Protein AF-A0A9P4LMG0-F1 (afdb_monomer_lite)

Secondary structure (DSSP, 8-state):
------HHHHHHHHHHHHEEEEP-------TTPPPP--EEEETTHHHHHHHHHHHHHHTT-TTHHHHHHHHHHHHHHHHTT-----HHHHHHHTT---TTHHHHHHHHHHHHHT-GGGGGG-S-SSTT-EEEETTEEEEETTSHHHHHHTTSSS-EEETTEEEEEEPPB-B-TTSSBP-EEEEEP-EEP---------S-HHHHTT--GGG---HHHHHHHHH-GGGEE-PPPPPPPTTPPPEEEEEEEEEE-SS----S---TTS---EEEEEEEEEE--SS-EEEEEE--EE----PPPPP-S---EEHHHHHHHHHTEEEGGGGGG--PPTT---EEE--SSSHHHHHHHH-

Organism: NCBI:txid210430

Sequence (355 aa):
MTDYISGLIVTADLFMQNIQVTSPTGGTTITGAAPPRYAFFATNHQRNAEGLIRNAEALSWPLMDETRRCLETAYFDLTSGTSLASYDMYDWLFGLVMPGKFFRHRVMCTLVDATPSIRNWQGAPYYDNGVVVKNKSYWPKRTVLGRVLGGLRNPKSVCGWIGPLPAPTGKDQNGAVIQGWIGINARRLDVRVPIIRLAKPLEALGFTEESGESNVTTINEIVEPNEYIVASGPVAQPGQPKPIFKGIHLELVPTARLNIGQSLGLPTEEYRASLDFEFSTTPPKLVRCTLFTLPVFVTAPPCVGTHVMFRRQAQMRLREAVLVKDLKGTYPVEGNVLFINAMGDGEEVRLATLA

pLDDT: mean 76.24, std 15.02, range [30.7, 94.56]

Structure (mmCIF, N/CA/C/O backbone):
data_AF-A0A9P4LMG0-F1
#
_entry.id   AF-A0A9P4LMG0-F1
#
loop_
_atom_site.group_PDB
_atom_site.id
_atom_site.type_symbol
_atom_site.label_atom_id
_atom_site.label_alt_id
_atom_site.label_comp_id
_atom_site.label_asym_id
_atom_site.label_entity_id
_atom_site.label_seq_id
_atom_site.pdbx_PDB_ins_code
_atom_site.Cartn_x
_atom_site.Cartn_y
_atom_site.Cartn_z
_atom_site.occupancy
_atom_site.B_iso_or_equiv
_atom_site.auth_seq_id
_atom_site.auth_comp_id
_atom_site.auth_asym_id
_atom_site.auth_atom_id
_atom_site.pdbx_PDB_model_num
ATOM 1 N N . MET A 1 1 ? -1.057 -29.955 2.142 1.00 30.70 1 MET A N 1
ATOM 2 C CA . MET A 1 1 ? 0.237 -30.506 1.704 1.00 30.70 1 MET A CA 1
ATOM 3 C C . MET A 1 1 ? 0.644 -29.675 0.495 1.00 30.70 1 MET A C 1
ATOM 5 O O . MET A 1 1 ? 0.080 -29.862 -0.569 1.00 30.70 1 MET A O 1
ATOM 9 N N . THR A 1 2 ? 1.417 -28.607 0.699 1.00 40.47 2 THR A N 1
ATOM 10 C CA . THR A 1 2 ? 1.917 -27.743 -0.384 1.00 40.47 2 THR A CA 1
ATOM 11 C C . THR A 1 2 ? 3.397 -28.032 -0.497 1.00 40.47 2 THR A C 1
ATOM 13 O O . THR A 1 2 ? 4.161 -27.601 0.368 1.00 40.47 2 THR A O 1
ATOM 16 N N . ASP A 1 3 ? 3.773 -28.818 -1.497 1.00 46.25 3 ASP A N 1
ATOM 17 C CA . ASP A 1 3 ? 5.168 -29.137 -1.753 1.00 46.25 3 ASP A CA 1
ATOM 18 C C . ASP A 1 3 ? 5.946 -27.840 -1.983 1.00 46.25 3 ASP A C 1
ATOM 20 O O . ASP A 1 3 ? 5.509 -26.942 -2.710 1.00 46.25 3 ASP A O 1
ATOM 24 N N . TYR A 1 4 ? 7.082 -27.713 -1.301 1.00 57.41 4 TYR A N 1
ATOM 25 C CA . TYR A 1 4 ? 7.991 -26.583 -1.438 1.00 57.41 4 TYR A CA 1
ATOM 26 C C . TYR A 1 4 ? 8.656 -26.646 -2.818 1.00 57.41 4 TYR A C 1
ATOM 28 O O . TYR A 1 4 ? 9.787 -27.107 -2.953 1.00 57.41 4 TYR A O 1
ATOM 36 N N . ILE A 1 5 ? 7.955 -26.200 -3.862 1.00 67.69 5 ILE A N 1
ATOM 37 C CA . ILE A 1 5 ? 8.569 -25.990 -5.174 1.00 67.69 5 ILE A CA 1
ATOM 38 C C . ILE A 1 5 ? 9.660 -24.933 -4.993 1.00 67.69 5 ILE A C 1
ATOM 40 O O . ILE A 1 5 ? 9.408 -23.832 -4.495 1.00 67.69 5 ILE A O 1
ATOM 44 N N . SER A 1 6 ? 10.888 -25.283 -5.372 1.00 79.69 6 SER A N 1
ATOM 45 C CA . SER A 1 6 ? 12.023 -24.366 -5.310 1.00 79.69 6 SER A CA 1
ATOM 46 C C . SER A 1 6 ? 11.738 -23.128 -6.159 1.00 79.69 6 SER A C 1
ATOM 48 O O . SER A 1 6 ? 11.382 -23.246 -7.332 1.00 79.69 6 SER A O 1
ATOM 50 N N . GLY A 1 7 ? 11.948 -21.934 -5.597 1.00 77.94 7 GLY A N 1
ATOM 51 C CA . GLY A 1 7 ? 11.802 -20.676 -6.339 1.00 77.94 7 GLY A CA 1
ATOM 52 C C . GLY A 1 7 ? 12.680 -20.622 -7.594 1.00 77.94 7 GLY A C 1
ATOM 53 O O . GLY A 1 7 ? 12.293 -20.004 -8.576 1.00 77.94 7 GLY A O 1
ATOM 54 N N . LEU A 1 8 ? 13.803 -21.349 -7.609 1.00 82.06 8 LEU A N 1
ATOM 55 C CA . LEU A 1 8 ? 14.669 -21.466 -8.785 1.00 82.06 8 LEU A CA 1
ATOM 56 C C . LEU A 1 8 ? 13.984 -22.170 -9.959 1.00 82.06 8 LEU A C 1
ATOM 58 O O . LEU A 1 8 ? 14.209 -21.781 -11.098 1.00 82.06 8 LEU A O 1
ATOM 62 N N . ILE A 1 9 ? 13.139 -23.171 -9.694 1.00 85.81 9 ILE A N 1
ATOM 63 C CA . ILE A 1 9 ? 12.394 -23.881 -10.744 1.00 85.81 9 ILE A CA 1
ATOM 64 C C . ILE A 1 9 ? 11.376 -22.934 -11.376 1.00 85.81 9 ILE A C 1
ATOM 66 O O . ILE A 1 9 ? 11.278 -22.866 -12.595 1.00 85.81 9 ILE A O 1
ATOM 70 N N . VAL A 1 10 ? 10.675 -22.151 -10.552 1.00 85.12 10 VAL A N 1
ATOM 71 C CA . VAL A 1 10 ? 9.720 -21.141 -11.028 1.00 85.12 10 VAL A CA 1
ATOM 72 C C . VAL A 1 10 ? 10.429 -20.068 -11.857 1.00 85.12 10 VAL A C 1
ATOM 74 O O . VAL A 1 10 ? 9.955 -19.709 -12.928 1.00 85.12 10 VAL A O 1
ATOM 77 N N . THR A 1 11 ? 11.582 -19.572 -11.404 1.00 85.25 11 THR A N 1
ATOM 78 C CA . THR A 1 11 ? 12.352 -18.581 -12.167 1.00 85.25 11 THR A CA 1
ATOM 79 C C . THR A 1 11 ? 12.905 -19.159 -13.468 1.00 85.25 11 THR A C 1
ATOM 81 O O . THR A 1 11 ? 12.884 -18.470 -14.482 1.00 85.25 11 THR A O 1
ATOM 84 N N . ALA A 1 12 ? 13.371 -20.412 -13.472 1.00 87.69 12 ALA A N 1
ATOM 85 C CA . ALA A 1 12 ? 13.839 -21.080 -14.685 1.00 87.69 12 ALA A CA 1
ATOM 86 C C . ALA A 1 12 ? 12.703 -21.270 -15.701 1.00 87.69 12 ALA A C 1
ATOM 88 O O . ALA A 1 12 ? 12.900 -21.024 -16.887 1.00 87.69 12 ALA A O 1
ATOM 89 N N . ASP A 1 13 ? 11.510 -21.640 -15.238 1.00 88.38 13 ASP A N 1
ATOM 90 C CA . ASP A 1 13 ? 10.318 -21.738 -16.080 1.00 88.38 13 ASP A CA 1
ATOM 91 C C . ASP A 1 13 ? 9.936 -20.371 -16.677 1.00 88.38 13 ASP A C 1
ATOM 93 O O . ASP A 1 13 ? 9.799 -20.239 -17.893 1.00 88.38 13 ASP A O 1
ATOM 97 N N . LEU A 1 14 ? 9.893 -19.313 -15.857 1.00 89.38 14 LEU A N 1
ATOM 98 C CA . LEU A 1 14 ? 9.665 -17.941 -16.333 1.00 89.38 14 LEU A CA 1
ATOM 99 C C . LEU A 1 14 ? 10.723 -17.487 -17.346 1.00 89.38 14 LEU A C 1
ATOM 101 O O . LEU A 1 14 ? 10.386 -16.813 -18.319 1.00 89.38 14 LEU A O 1
ATOM 105 N N . PHE A 1 15 ? 11.988 -17.851 -17.129 1.00 88.50 15 PHE A N 1
ATOM 106 C CA . PHE A 1 15 ? 13.082 -17.554 -18.050 1.00 88.50 15 PHE A CA 1
ATOM 107 C C . PHE A 1 15 ? 12.845 -18.226 -19.405 1.00 88.50 15 PHE A C 1
ATOM 109 O O . PHE A 1 15 ? 12.872 -17.552 -20.430 1.00 88.50 15 PHE A O 1
ATOM 116 N N . MET A 1 16 ? 12.547 -19.528 -19.414 1.00 89.06 16 MET A N 1
ATOM 117 C CA . MET A 1 16 ? 12.308 -20.285 -20.649 1.00 89.06 16 MET A CA 1
ATOM 118 C C . MET A 1 16 ? 11.064 -19.808 -21.408 1.00 89.06 16 MET A C 1
ATOM 120 O O . MET A 1 16 ? 11.026 -19.892 -22.632 1.00 89.06 16 MET A O 1
ATOM 124 N N . GLN A 1 17 ? 10.053 -19.294 -20.703 1.00 89.19 17 GLN A N 1
ATOM 125 C CA . GLN A 1 17 ? 8.827 -18.779 -21.318 1.00 89.19 17 GLN A CA 1
ATOM 126 C C . GLN A 1 17 ? 8.981 -17.368 -21.894 1.00 89.19 17 GLN A C 1
ATOM 128 O O . GLN A 1 17 ? 8.382 -17.059 -22.923 1.00 89.19 17 GLN A O 1
ATOM 133 N N . ASN A 1 18 ? 9.737 -16.494 -21.223 1.00 89.88 18 ASN A N 1
ATOM 134 C CA . ASN A 1 18 ? 9.771 -15.068 -21.558 1.00 89.88 18 ASN A CA 1
ATOM 135 C C . ASN A 1 18 ? 11.029 -14.625 -22.310 1.00 89.88 18 ASN A C 1
ATOM 137 O O . ASN A 1 18 ? 11.021 -13.524 -22.867 1.00 89.88 18 ASN A O 1
ATOM 141 N N . ILE A 1 19 ? 12.098 -15.429 -22.310 1.00 90.38 19 ILE A N 1
ATOM 142 C CA . ILE A 1 19 ? 13.409 -15.031 -22.828 1.00 90.38 19 ILE A CA 1
ATOM 143 C C . ILE A 1 19 ? 13.835 -15.928 -23.983 1.00 90.38 19 ILE A C 1
ATOM 145 O O . ILE A 1 19 ? 13.979 -17.140 -23.848 1.00 90.38 19 ILE A O 1
ATOM 149 N N . GLN A 1 20 ? 14.118 -15.297 -25.118 1.00 87.31 20 GLN A N 1
ATOM 150 C CA . GLN A 1 20 ? 14.754 -15.934 -26.261 1.00 87.31 20 GLN A CA 1
ATOM 151 C C . GLN A 1 20 ? 16.263 -15.711 -26.196 1.00 87.31 20 GLN A C 1
ATOM 153 O O . GLN A 1 20 ? 16.736 -14.573 -26.127 1.00 87.31 20 GLN A O 1
ATOM 158 N N . VAL A 1 21 ? 17.020 -16.807 -26.220 1.00 84.38 21 VAL A N 1
ATOM 159 C CA . VAL A 1 21 ? 18.485 -16.786 -26.214 1.00 84.38 21 VAL A CA 1
ATOM 160 C C . VAL A 1 21 ? 18.980 -16.935 -27.645 1.00 84.38 21 VAL A C 1
ATOM 162 O O . VAL A 1 21 ? 18.728 -17.951 -28.287 1.00 84.38 21 VAL A O 1
ATOM 165 N N . THR A 1 22 ? 19.710 -15.939 -28.141 1.00 81.81 22 THR A N 1
ATOM 166 C CA . THR A 1 22 ? 20.416 -16.039 -29.423 1.00 81.81 22 THR A CA 1
ATOM 167 C C . THR A 1 22 ? 21.893 -16.294 -29.146 1.00 81.81 22 THR A C 1
ATOM 169 O O . THR A 1 22 ? 22.553 -15.499 -28.469 1.00 81.81 22 THR A O 1
ATOM 172 N N . SER A 1 23 ? 22.410 -17.424 -29.631 1.00 70.12 23 SER A N 1
ATOM 173 C CA . SER A 1 23 ? 23.847 -17.697 -29.619 1.00 70.12 23 SER A CA 1
ATOM 174 C C . SER A 1 23 ? 24.534 -16.931 -30.755 1.00 70.12 23 SER A C 1
ATOM 176 O O . SER A 1 23 ? 23.917 -16.686 -31.794 1.00 70.12 23 SER A O 1
ATOM 178 N N . PRO A 1 24 ? 25.809 -16.540 -30.596 1.00 62.91 24 PRO A N 1
ATOM 179 C CA . PRO A 1 24 ? 26.555 -15.966 -31.700 1.00 62.91 24 PRO A CA 1
ATOM 180 C C . PRO A 1 24 ? 26.707 -17.021 -32.801 1.00 62.91 24 PRO A C 1
ATOM 182 O O . PRO A 1 24 ? 27.338 -18.062 -32.606 1.00 62.91 24 PRO A O 1
ATOM 185 N N . THR A 1 25 ? 26.106 -16.759 -33.959 1.00 52.44 25 THR A N 1
ATOM 186 C CA . THR A 1 25 ? 26.208 -17.613 -35.141 1.00 52.44 25 THR A CA 1
ATOM 187 C C . THR A 1 25 ? 27.649 -17.590 -35.655 1.00 52.44 25 THR A C 1
ATOM 189 O O . THR A 1 25 ? 28.078 -16.612 -36.253 1.00 52.44 25 THR A O 1
ATOM 192 N N . GLY A 1 26 ? 28.399 -18.663 -35.386 1.00 52.75 26 GLY A N 1
ATOM 193 C CA . GLY A 1 26 ? 29.570 -19.113 -36.148 1.00 52.75 26 GLY A CA 1
ATOM 194 C C . GLY A 1 26 ? 30.609 -18.059 -36.547 1.00 52.75 26 GLY A C 1
ATOM 195 O O . GLY A 1 26 ? 30.647 -17.628 -37.694 1.00 52.75 26 GLY A O 1
ATOM 196 N N . GLY A 1 27 ? 31.541 -17.758 -35.645 1.00 45.59 27 GLY A N 1
ATOM 197 C CA . GLY A 1 27 ? 32.871 -17.261 -35.998 1.00 45.59 27 GLY A CA 1
ATOM 198 C C . GLY A 1 27 ? 33.903 -18.186 -35.368 1.00 45.59 27 GLY A C 1
ATOM 199 O O . GLY A 1 27 ? 33.912 -18.333 -34.150 1.00 45.59 27 GLY A O 1
ATOM 200 N N . THR A 1 28 ? 34.701 -18.852 -36.203 1.00 44.75 28 THR A N 1
ATOM 201 C CA . THR A 1 28 ? 35.841 -19.728 -35.871 1.00 44.75 28 THR A CA 1
ATOM 202 C C . THR A 1 28 ? 36.427 -19.498 -34.478 1.00 44.75 28 THR A C 1
ATOM 204 O O . THR A 1 28 ? 36.901 -18.406 -34.171 1.00 44.75 28 THR A O 1
ATOM 207 N N . THR A 1 29 ? 36.442 -20.554 -33.662 1.00 44.56 29 THR A N 1
ATOM 208 C CA . THR A 1 29 ? 37.183 -20.636 -32.400 1.00 44.56 29 THR A CA 1
ATOM 209 C C . THR A 1 29 ? 38.658 -20.330 -32.644 1.00 44.56 29 THR A C 1
ATOM 211 O O . THR A 1 29 ? 39.434 -21.213 -33.002 1.00 44.56 29 THR A O 1
ATOM 214 N N . ILE A 1 30 ? 39.047 -19.073 -32.448 1.00 50.16 30 ILE A N 1
ATOM 215 C CA . ILE A 1 30 ? 40.440 -18.699 -32.232 1.00 50.16 30 ILE A CA 1
ATOM 216 C C . ILE A 1 30 ? 40.698 -18.919 -30.744 1.00 50.16 30 ILE A C 1
ATOM 218 O O . ILE A 1 30 ? 40.047 -18.325 -29.881 1.00 50.16 30 ILE A O 1
ATOM 222 N N . THR A 1 31 ? 41.628 -19.822 -30.450 1.00 45.44 31 THR A N 1
ATOM 223 C CA . THR A 1 31 ? 42.168 -20.072 -29.113 1.00 45.44 31 THR A CA 1
ATOM 224 C C . THR A 1 31 ? 42.623 -18.749 -28.492 1.00 45.44 31 THR A C 1
ATOM 226 O O . THR A 1 31 ? 43.604 -18.166 -28.948 1.00 45.44 31 THR A O 1
ATOM 229 N N . GLY A 1 32 ? 41.884 -18.260 -27.489 1.00 55.53 32 GLY A N 1
ATOM 230 C CA . GLY A 1 32 ? 42.156 -16.999 -26.783 1.00 55.53 32 GLY A CA 1
ATOM 231 C C . GLY A 1 32 ? 41.036 -15.947 -26.832 1.00 55.53 32 GLY A C 1
ATOM 232 O O . GLY A 1 32 ? 41.176 -14.902 -26.202 1.00 55.53 32 GLY A O 1
ATOM 233 N N . ALA A 1 33 ? 39.930 -16.190 -27.545 1.00 55.59 33 ALA A N 1
ATOM 234 C CA . ALA A 1 33 ? 38.813 -15.246 -27.621 1.00 55.59 33 ALA A CA 1
ATOM 235 C C . ALA A 1 33 ? 37.918 -15.265 -26.363 1.00 55.59 33 ALA A C 1
ATOM 237 O O . ALA A 1 33 ? 37.665 -16.319 -25.777 1.00 55.59 33 ALA A O 1
ATOM 238 N N . ALA A 1 34 ? 37.436 -14.078 -25.971 1.00 58.16 34 ALA A N 1
ATOM 239 C CA . ALA A 1 34 ? 36.502 -13.850 -24.866 1.00 58.16 34 ALA A CA 1
ATOM 240 C C . ALA A 1 34 ? 35.295 -14.815 -24.907 1.00 58.16 34 ALA A C 1
ATOM 242 O O . ALA A 1 34 ? 34.891 -15.226 -25.998 1.00 58.16 34 ALA A O 1
ATOM 243 N N . PRO A 1 35 ? 34.698 -15.163 -23.747 1.00 56.19 35 PRO A N 1
ATOM 244 C CA . PRO A 1 35 ? 33.576 -16.096 -23.698 1.00 56.19 35 PRO A CA 1
ATOM 245 C C . PRO A 1 35 ? 32.448 -15.667 -24.652 1.00 56.19 35 PRO A C 1
ATOM 247 O O . PRO A 1 35 ? 32.221 -14.463 -24.826 1.00 56.19 35 PRO A O 1
ATOM 250 N N . PRO A 1 36 ? 31.742 -16.629 -25.278 1.00 60.44 36 PRO A N 1
ATOM 251 C CA . PRO A 1 36 ? 30.701 -16.335 -26.255 1.00 60.44 36 PRO A CA 1
ATOM 252 C C . PRO A 1 36 ? 29.646 -15.406 -25.646 1.00 60.44 36 PRO A C 1
ATOM 254 O O . PRO A 1 36 ? 29.095 -15.679 -24.579 1.00 60.44 36 PRO A O 1
ATOM 257 N N . ARG A 1 37 ? 29.384 -14.284 -26.323 1.00 65.69 37 ARG A N 1
ATOM 258 C CA . ARG A 1 37 ? 28.376 -13.306 -25.904 1.00 65.69 37 ARG A CA 1
ATOM 259 C C . ARG A 1 37 ? 26.998 -13.800 -26.329 1.00 65.69 37 ARG A C 1
ATOM 261 O O . ARG A 1 37 ? 26.693 -13.814 -27.517 1.00 65.69 37 ARG A O 1
ATOM 268 N N . TYR A 1 38 ? 26.185 -14.204 -25.361 1.00 75.06 38 TYR A N 1
ATOM 269 C CA . TYR A 1 38 ? 24.775 -14.519 -25.574 1.00 75.06 38 TYR A CA 1
ATOM 270 C C . TYR A 1 38 ? 23.949 -13.232 -25.578 1.00 75.06 38 TYR A C 1
ATOM 272 O O . TYR A 1 38 ? 24.184 -12.347 -24.754 1.00 75.06 38 TYR A O 1
ATOM 280 N N . ALA A 1 39 ? 22.981 -13.140 -26.490 1.00 77.69 39 ALA A N 1
ATOM 281 C CA . ALA A 1 39 ? 21.995 -12.065 -26.500 1.00 77.69 39 ALA A CA 1
ATOM 282 C C . ALA A 1 39 ? 20.650 -12.593 -25.988 1.00 77.69 39 ALA A C 1
ATOM 284 O O . ALA A 1 39 ? 20.185 -13.650 -26.425 1.00 77.69 39 ALA A O 1
ATOM 285 N N . PHE A 1 40 ? 20.039 -11.854 -25.063 1.00 83.50 40 PHE A N 1
ATOM 286 C CA . PHE A 1 40 ? 18.748 -12.182 -24.466 1.00 83.50 40 PHE A CA 1
ATOM 287 C C . PHE A 1 40 ? 17.693 -11.193 -24.949 1.00 83.50 40 PHE A C 1
ATOM 289 O O . PHE A 1 40 ? 17.865 -9.984 -24.795 1.00 83.50 40 PHE A O 1
ATOM 296 N N . PHE A 1 41 ? 16.588 -11.707 -25.485 1.00 86.38 41 PHE A N 1
ATOM 297 C CA . PHE A 1 41 ? 15.458 -10.897 -25.929 1.00 86.38 41 PHE A CA 1
ATOM 298 C C . PHE A 1 41 ? 14.198 -11.279 -25.159 1.00 86.38 41 PHE A C 1
ATOM 300 O O . PHE A 1 41 ? 13.837 -12.452 -25.092 1.00 86.38 41 PHE A O 1
ATOM 307 N N . ALA A 1 42 ? 13.522 -10.287 -24.585 1.00 88.75 42 ALA A N 1
ATOM 308 C CA . ALA A 1 42 ? 12.266 -10.489 -23.878 1.00 88.75 42 ALA A CA 1
ATOM 309 C C . ALA A 1 42 ? 11.089 -10.487 -24.862 1.00 88.75 42 ALA A C 1
ATOM 311 O O . ALA A 1 42 ? 10.858 -9.504 -25.568 1.00 88.75 42 ALA A O 1
ATOM 312 N N . THR A 1 43 ? 10.289 -11.551 -24.869 1.00 87.38 43 THR A N 1
ATOM 313 C CA . THR A 1 43 ? 9.137 -11.681 -25.778 1.00 87.38 43 THR A CA 1
ATOM 314 C C . THR A 1 43 ? 7.987 -10.739 -25.404 1.00 87.38 43 THR A C 1
ATOM 316 O O . THR A 1 43 ? 7.317 -10.202 -26.278 1.00 87.38 43 THR A O 1
ATOM 319 N N . ASN A 1 44 ? 7.784 -10.482 -24.107 1.00 88.44 44 ASN A N 1
ATOM 320 C CA . ASN A 1 44 ? 6.621 -9.752 -23.579 1.00 88.44 44 ASN A CA 1
ATOM 321 C C . ASN A 1 44 ? 6.945 -8.341 -23.044 1.00 88.44 44 ASN A C 1
ATOM 323 O O . ASN A 1 44 ? 6.133 -7.760 -22.320 1.00 88.44 44 ASN A O 1
ATOM 327 N N . HIS A 1 45 ? 8.104 -7.768 -23.387 1.00 89.44 45 HIS A N 1
ATOM 328 C CA . HIS A 1 45 ? 8.578 -6.497 -22.816 1.00 89.44 45 HIS A CA 1
ATOM 329 C C . HIS A 1 45 ? 7.576 -5.341 -22.976 1.00 89.44 45 HIS A C 1
ATOM 331 O O . HIS A 1 45 ? 7.335 -4.608 -22.019 1.00 89.44 45 HIS A O 1
ATOM 337 N N . GLN A 1 46 ? 6.929 -5.215 -24.142 1.00 90.38 46 GLN A N 1
ATOM 338 C CA . GLN A 1 46 ? 5.947 -4.157 -24.402 1.00 90.38 46 GLN A CA 1
ATOM 339 C C . GLN A 1 46 ? 4.718 -4.277 -23.489 1.00 90.38 46 GLN A C 1
ATOM 341 O O . GLN A 1 46 ? 4.266 -3.287 -22.915 1.00 90.38 46 GLN A O 1
ATOM 346 N N . ARG A 1 47 ? 4.215 -5.502 -23.285 1.00 91.81 47 ARG A N 1
ATOM 347 C CA . ARG A 1 47 ? 3.094 -5.771 -22.372 1.00 91.81 47 ARG A CA 1
ATOM 348 C C . ARG A 1 47 ? 3.481 -5.508 -20.917 1.00 91.81 47 ARG A C 1
ATOM 350 O O . ARG A 1 47 ? 2.662 -4.998 -20.155 1.00 91.81 47 ARG A O 1
ATOM 357 N N . ASN A 1 48 ? 4.717 -5.828 -20.534 1.00 92.25 48 ASN A N 1
ATOM 358 C CA . ASN A 1 48 ? 5.230 -5.572 -19.188 1.00 92.25 48 ASN A CA 1
ATOM 359 C C . ASN A 1 48 ? 5.363 -4.063 -18.921 1.00 92.25 48 ASN A C 1
ATOM 361 O O . ASN A 1 48 ? 4.936 -3.587 -17.866 1.00 92.25 48 ASN A O 1
ATOM 365 N N . ALA A 1 49 ? 5.875 -3.292 -19.886 1.00 92.94 49 ALA A N 1
ATOM 366 C CA . ALA A 1 49 ? 5.935 -1.832 -19.806 1.00 92.94 49 ALA A CA 1
ATOM 367 C C . ALA A 1 49 ? 4.531 -1.211 -19.709 1.00 92.94 49 ALA A C 1
ATOM 369 O O . ALA A 1 49 ? 4.255 -0.420 -18.806 1.00 92.94 49 ALA A O 1
ATOM 370 N N . GLU A 1 50 ? 3.603 -1.636 -20.570 1.00 93.56 50 GLU A N 1
ATOM 371 C CA . GLU A 1 50 ? 2.217 -1.161 -20.552 1.00 93.56 50 GLU A CA 1
ATOM 372 C C . GLU A 1 50 ? 1.490 -1.532 -19.246 1.00 93.56 50 GLU A C 1
ATOM 374 O O . GLU A 1 50 ? 0.736 -0.733 -18.689 1.00 93.56 50 GLU A O 1
ATOM 379 N N . GLY A 1 51 ? 1.741 -2.730 -18.711 1.00 92.62 51 GLY A N 1
ATOM 380 C CA . GLY A 1 51 ? 1.212 -3.170 -17.421 1.00 92.62 51 GLY A CA 1
ATOM 381 C C . GLY A 1 51 ? 1.656 -2.273 -16.264 1.00 92.62 51 GLY A C 1
ATOM 382 O O . GLY A 1 51 ? 0.847 -1.961 -15.387 1.00 92.62 51 GLY A O 1
ATOM 383 N N . LEU A 1 52 ? 2.908 -1.807 -16.286 1.00 93.94 52 LEU A N 1
ATOM 384 C CA . LEU A 1 52 ? 3.428 -0.882 -15.281 1.00 93.94 52 LEU A CA 1
ATOM 385 C C . LEU A 1 52 ? 2.811 0.515 -15.410 1.00 93.94 52 LEU A C 1
ATOM 387 O O . LEU A 1 52 ? 2.439 1.107 -14.399 1.00 93.94 52 LEU A O 1
ATOM 391 N N . ILE A 1 53 ? 2.618 1.008 -16.638 1.00 94.56 53 ILE A N 1
ATOM 392 C CA . ILE A 1 53 ? 1.926 2.281 -16.895 1.00 94.56 53 ILE A CA 1
ATOM 393 C C . ILE A 1 53 ? 0.495 2.224 -16.351 1.00 94.56 53 ILE A C 1
ATOM 395 O O . ILE A 1 53 ? 0.105 3.084 -15.563 1.00 94.56 53 ILE A O 1
ATOM 399 N N . ARG A 1 54 ? -0.266 1.172 -16.683 1.00 94.06 54 ARG A N 1
ATOM 400 C CA . ARG A 1 54 ? -1.634 0.986 -16.169 1.00 94.06 54 ARG A CA 1
ATOM 401 C C . ARG A 1 54 ? -1.671 0.886 -14.646 1.00 94.06 54 ARG A C 1
ATOM 403 O O . ARG A 1 54 ? -2.594 1.399 -14.018 1.00 94.06 54 ARG A O 1
ATOM 410 N N . ASN A 1 55 ? -0.682 0.231 -14.035 1.00 92.88 55 ASN A N 1
ATOM 411 C CA . ASN A 1 55 ? -0.568 0.167 -12.580 1.00 92.88 55 ASN A CA 1
ATOM 412 C C . ASN A 1 55 ? -0.360 1.564 -11.969 1.00 92.88 55 ASN A C 1
ATOM 414 O O . ASN A 1 55 ? -1.059 1.925 -11.021 1.00 92.88 55 ASN A O 1
ATOM 418 N N . ALA A 1 56 ? 0.543 2.358 -12.544 1.00 93.94 56 ALA A N 1
ATOM 419 C CA . ALA A 1 56 ? 0.837 3.714 -12.098 1.00 93.94 56 ALA A CA 1
ATOM 420 C C . ALA A 1 56 ? -0.372 4.656 -12.260 1.00 93.94 56 ALA A C 1
ATOM 422 O O . ALA A 1 56 ? -0.692 5.419 -11.344 1.00 93.94 56 ALA A O 1
ATOM 423 N N . GLU A 1 57 ? -1.104 4.551 -13.374 1.00 93.88 57 GLU A N 1
ATOM 424 C CA . GLU A 1 57 ? -2.363 5.272 -13.612 1.00 93.88 57 GLU A CA 1
ATOM 425 C C . GLU A 1 57 ? -3.434 4.876 -12.594 1.00 93.88 57 GLU A C 1
ATOM 427 O O . GLU A 1 57 ? -4.093 5.729 -11.990 1.00 93.88 57 GLU A O 1
ATOM 432 N N . ALA A 1 58 ? -3.575 3.573 -12.346 1.00 92.31 58 ALA A N 1
ATOM 433 C CA . ALA A 1 58 ? -4.524 3.054 -11.378 1.00 92.31 58 ALA A CA 1
ATOM 434 C C . ALA A 1 58 ? -4.181 3.492 -9.946 1.00 92.31 58 ALA A C 1
ATOM 436 O O . ALA A 1 58 ? -5.097 3.733 -9.172 1.00 92.31 58 ALA A O 1
ATOM 437 N N . LEU A 1 59 ? -2.907 3.671 -9.592 1.00 91.25 59 LEU A N 1
ATOM 438 C CA . LEU A 1 59 ? -2.480 4.234 -8.303 1.00 91.25 59 LEU A CA 1
ATOM 439 C C . LEU A 1 59 ? -2.487 5.773 -8.269 1.00 91.25 59 LEU A C 1
ATOM 441 O O . LEU A 1 59 ? -2.222 6.361 -7.221 1.00 91.25 59 LEU A O 1
ATOM 445 N N . SER A 1 60 ? -2.814 6.442 -9.379 1.00 92.25 60 SER A N 1
ATOM 446 C CA . SER A 1 60 ? -2.750 7.902 -9.518 1.00 92.25 60 SER A CA 1
ATOM 447 C C . SER A 1 60 ? -1.360 8.477 -9.168 1.00 92.25 60 SER A C 1
ATOM 449 O O . SER A 1 60 ? -1.254 9.471 -8.425 1.00 92.25 60 SER A O 1
ATOM 451 N N . TRP A 1 61 ? -0.302 7.844 -9.691 1.00 92.75 61 TRP A N 1
ATOM 452 C CA . TRP A 1 61 ? 1.102 8.217 -9.483 1.00 92.75 61 TRP A CA 1
ATOM 453 C C . TRP A 1 61 ? 1.376 9.689 -9.865 1.00 92.75 61 TRP A C 1
ATOM 455 O O . TRP A 1 61 ? 0.850 10.169 -10.866 1.00 92.75 61 TRP A O 1
ATOM 465 N N . PRO A 1 62 ? 2.163 10.463 -9.089 1.00 91.00 62 PRO A N 1
ATOM 466 C CA . PRO A 1 62 ? 2.310 11.907 -9.299 1.00 91.00 62 PRO A CA 1
ATOM 467 C C . PRO A 1 62 ? 3.302 12.303 -10.406 1.00 91.00 62 PRO A C 1
ATOM 469 O O . PRO A 1 62 ? 3.450 13.495 -10.673 1.00 91.00 62 PRO A O 1
ATOM 472 N N . LEU A 1 63 ? 4.030 11.347 -10.986 1.00 91.81 63 LEU A N 1
ATOM 473 C CA . LEU A 1 63 ? 5.134 11.575 -11.929 1.00 91.81 63 LEU A CA 1
ATOM 474 C C . LEU A 1 63 ? 4.944 10.804 -13.247 1.00 91.81 63 LEU A C 1
ATOM 476 O O . LEU A 1 63 ? 5.901 10.357 -13.864 1.00 91.81 63 LEU A O 1
ATOM 480 N N . MET A 1 64 ? 3.693 10.660 -13.693 1.00 92.94 64 MET A N 1
ATOM 481 C CA . MET A 1 64 ? 3.342 9.841 -14.862 1.00 92.94 64 MET A CA 1
ATOM 482 C C . MET A 1 64 ? 4.090 10.210 -16.149 1.00 92.94 64 MET A C 1
ATOM 484 O O . MET A 1 64 ? 4.462 9.313 -16.900 1.00 92.94 64 MET A O 1
ATOM 488 N N . ASP A 1 65 ? 4.320 11.498 -16.412 1.00 92.00 65 ASP A N 1
ATOM 489 C CA . ASP A 1 65 ? 4.855 11.950 -17.705 1.00 92.00 65 ASP A CA 1
ATOM 490 C C . ASP A 1 65 ? 6.323 11.569 -17.919 1.00 92.00 65 ASP A C 1
ATOM 492 O O . ASP A 1 65 ? 6.742 11.272 -19.037 1.00 92.00 65 ASP A O 1
ATOM 496 N N . GLU A 1 66 ? 7.136 11.581 -16.861 1.00 93.25 66 GLU A N 1
ATOM 497 C CA . GLU A 1 66 ? 8.517 11.096 -16.948 1.00 93.25 66 GLU A CA 1
ATOM 498 C C . GLU A 1 66 ? 8.582 9.569 -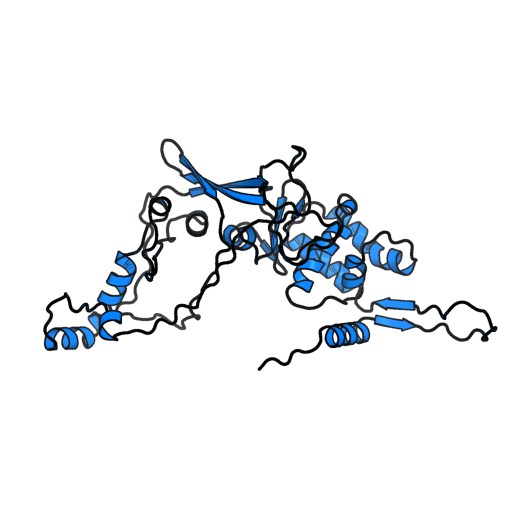16.889 1.00 93.25 66 GLU A C 1
ATOM 500 O O . GLU A 1 66 ? 9.352 8.978 -17.644 1.00 93.25 66 GLU A O 1
ATOM 505 N N . THR A 1 67 ? 7.723 8.931 -16.084 1.00 92.06 67 THR A N 1
ATOM 506 C CA . THR A 1 67 ? 7.633 7.469 -16.013 1.00 92.06 67 THR A CA 1
ATOM 507 C C . THR A 1 67 ? 7.278 6.870 -17.374 1.00 92.06 67 THR A C 1
ATOM 509 O O . THR A 1 67 ? 7.930 5.929 -17.820 1.00 92.06 67 THR A O 1
ATOM 512 N N . ARG A 1 68 ? 6.276 7.426 -18.073 1.00 94.31 68 ARG A N 1
ATOM 513 C CA . ARG A 1 68 ? 5.845 6.933 -19.390 1.00 94.31 68 ARG A CA 1
ATOM 514 C C . ARG A 1 68 ? 6.960 7.062 -20.429 1.00 94.31 68 ARG A C 1
ATOM 516 O O . ARG A 1 68 ? 7.301 6.068 -21.060 1.00 94.31 68 ARG A O 1
ATOM 523 N N . ARG A 1 69 ? 7.580 8.244 -20.530 1.00 91.94 69 ARG A N 1
ATOM 524 C CA . ARG A 1 69 ? 8.701 8.484 -21.457 1.00 91.94 69 ARG A CA 1
ATOM 525 C C . ARG A 1 69 ? 9.874 7.543 -21.204 1.00 91.94 69 ARG A C 1
ATOM 527 O O . ARG A 1 69 ? 10.462 7.038 -22.150 1.00 91.94 69 ARG A O 1
ATOM 534 N N . CYS A 1 70 ? 10.201 7.284 -19.938 1.00 90.75 70 CYS A N 1
ATOM 535 C CA . CYS A 1 70 ? 11.270 6.353 -19.602 1.00 90.75 70 CYS A CA 1
ATOM 536 C C . CYS A 1 70 ? 10.927 4.912 -20.000 1.00 90.75 70 CYS A C 1
ATOM 538 O O . CYS A 1 70 ? 11.794 4.201 -20.495 1.00 90.75 70 CYS A O 1
ATOM 540 N N . LEU A 1 71 ? 9.691 4.458 -19.774 1.00 91.06 71 LEU A N 1
ATOM 541 C CA . LEU A 1 71 ? 9.295 3.077 -20.071 1.00 91.06 71 LEU A CA 1
ATOM 542 C C . LEU A 1 71 ? 9.218 2.779 -21.570 1.00 91.06 71 LEU A C 1
ATOM 544 O O . LEU A 1 71 ? 9.441 1.636 -21.962 1.00 91.06 71 LEU A O 1
ATOM 548 N N . GLU A 1 72 ? 8.946 3.788 -22.397 1.00 90.38 72 GLU A N 1
ATOM 549 C CA . GLU A 1 72 ? 8.948 3.662 -23.858 1.00 90.38 72 GLU A CA 1
ATOM 550 C C . GLU A 1 72 ? 10.344 3.333 -24.412 1.00 90.38 72 GLU A C 1
ATOM 552 O O . GLU A 1 72 ? 10.456 2.510 -25.320 1.00 90.38 72 GLU A O 1
ATOM 557 N N . THR A 1 73 ? 11.414 3.912 -23.848 1.00 89.38 73 THR A N 1
ATOM 558 C CA . THR A 1 73 ? 12.798 3.669 -24.306 1.00 89.38 73 THR A CA 1
ATOM 559 C C . THR A 1 73 ? 13.548 2.626 -23.480 1.00 89.38 73 THR A C 1
ATOM 561 O O . THR A 1 73 ? 14.546 2.087 -23.954 1.00 89.38 73 THR A O 1
ATOM 564 N N . ALA A 1 74 ? 13.054 2.280 -22.284 1.00 86.88 74 ALA A N 1
ATOM 565 C CA . ALA A 1 74 ? 13.766 1.443 -21.317 1.00 86.88 74 ALA A CA 1
ATOM 566 C C . ALA A 1 74 ? 14.290 0.131 -21.912 1.00 86.88 74 ALA A C 1
ATOM 568 O O . ALA A 1 74 ? 15.447 -0.216 -21.697 1.00 86.88 74 ALA A O 1
ATOM 569 N N . TYR A 1 75 ? 13.473 -0.602 -22.674 1.00 87.44 75 TYR A N 1
ATOM 570 C CA . TYR A 1 75 ? 13.911 -1.874 -23.257 1.00 87.44 75 TYR A CA 1
ATOM 571 C C . TYR A 1 75 ? 15.022 -1.694 -24.300 1.00 87.44 75 TYR A C 1
ATOM 573 O O . TYR A 1 75 ? 15.991 -2.452 -24.296 1.00 87.44 75 TYR A O 1
ATOM 581 N N . PHE A 1 76 ? 14.918 -0.668 -25.148 1.00 86.75 76 PHE A N 1
ATOM 582 C CA . PHE A 1 76 ? 15.951 -0.362 -26.134 1.00 86.75 76 PHE A CA 1
ATOM 583 C C . PHE A 1 76 ? 17.277 -0.039 -25.438 1.00 86.75 76 PHE A C 1
ATOM 585 O O . PHE A 1 76 ? 18.282 -0.687 -25.729 1.00 86.75 76 PHE A O 1
ATOM 592 N N . ASP A 1 77 ? 17.238 0.847 -24.439 1.00 86.31 77 ASP A N 1
ATOM 593 C CA . ASP A 1 77 ? 18.406 1.260 -23.653 1.00 86.31 77 ASP A CA 1
ATOM 594 C C . ASP A 1 77 ? 19.074 0.076 -22.926 1.00 86.31 77 ASP A C 1
ATOM 596 O O . ASP A 1 77 ? 20.293 0.042 -22.731 1.00 86.31 77 ASP A O 1
ATOM 600 N N . LEU A 1 78 ? 18.280 -0.914 -22.502 1.00 84.88 78 LEU A N 1
ATOM 601 C CA . LEU A 1 78 ? 18.776 -2.139 -21.868 1.00 84.88 78 LEU A CA 1
ATOM 602 C C . LEU A 1 78 ? 19.503 -3.031 -22.875 1.00 84.88 78 LEU A C 1
ATOM 604 O O . LEU A 1 78 ? 20.597 -3.514 -22.590 1.00 84.88 78 LEU A O 1
ATOM 608 N N . THR A 1 79 ? 18.927 -3.227 -24.062 1.00 82.19 79 THR A N 1
ATOM 609 C CA . THR A 1 79 ? 19.540 -4.058 -25.111 1.00 82.19 79 THR A CA 1
ATOM 610 C C . THR A 1 79 ? 20.790 -3.430 -25.728 1.00 82.19 79 THR A C 1
ATOM 612 O O . THR A 1 79 ? 21.698 -4.155 -26.130 1.00 82.19 79 THR A O 1
ATOM 615 N N . SER A 1 80 ? 20.881 -2.097 -25.763 1.00 82.38 80 SER A N 1
ATOM 616 C CA . SER A 1 80 ? 22.068 -1.361 -26.217 1.00 82.38 80 SER A CA 1
ATOM 617 C C . SER A 1 80 ? 23.176 -1.281 -25.161 1.00 82.38 80 SER A C 1
ATOM 619 O O . SER A 1 80 ? 24.278 -0.829 -25.472 1.00 82.38 80 SER A O 1
ATOM 621 N N . GLY A 1 81 ? 22.909 -1.696 -23.917 1.00 77.25 81 GLY A N 1
ATOM 622 C CA . GLY A 1 81 ? 23.862 -1.611 -22.808 1.00 77.25 81 GLY A CA 1
ATOM 623 C C . GLY A 1 81 ? 24.129 -0.183 -22.318 1.00 77.25 81 GLY A C 1
ATOM 624 O O . GLY A 1 81 ? 25.095 0.041 -21.594 1.00 77.25 81 GLY A O 1
ATOM 625 N N . THR A 1 82 ? 23.294 0.785 -22.706 1.00 78.25 82 THR A N 1
ATOM 626 C CA . THR A 1 82 ? 23.397 2.195 -22.286 1.00 78.25 82 THR A CA 1
ATOM 627 C C . THR A 1 82 ? 22.514 2.518 -21.081 1.00 78.25 82 THR A C 1
ATOM 629 O O . THR A 1 82 ? 22.551 3.634 -20.563 1.00 78.25 82 THR A O 1
ATOM 632 N N . SER A 1 83 ? 21.707 1.556 -20.633 1.00 76.62 83 SER A N 1
ATOM 633 C CA . SER A 1 83 ? 20.767 1.735 -19.534 1.00 76.62 83 SER A CA 1
ATOM 634 C C . SER A 1 83 ? 21.454 1.927 -18.182 1.00 76.62 83 SER A C 1
ATOM 636 O O . SER A 1 83 ? 22.302 1.140 -17.767 1.00 76.62 83 SER A O 1
ATOM 638 N N . LEU A 1 84 ? 20.994 2.945 -17.454 1.00 74.69 84 LEU A N 1
ATOM 639 C CA . LEU A 1 84 ? 21.292 3.178 -16.036 1.00 74.69 84 LEU A CA 1
ATOM 640 C C . LEU A 1 84 ? 20.210 2.586 -15.110 1.00 74.69 84 LEU A C 1
ATOM 642 O O . LEU A 1 84 ? 20.099 3.004 -13.959 1.00 74.69 84 LEU A O 1
ATOM 646 N N . ALA A 1 85 ? 19.353 1.703 -15.625 1.00 79.88 85 ALA A N 1
ATOM 647 C CA . ALA A 1 85 ? 18.254 1.116 -14.865 1.00 79.88 85 ALA A CA 1
ATOM 648 C C . ALA A 1 85 ? 18.750 0.079 -13.848 1.00 79.88 85 ALA A C 1
ATOM 650 O O . ALA A 1 85 ? 19.759 -0.601 -14.061 1.00 79.88 85 ALA A O 1
ATOM 651 N N . SER A 1 86 ? 18.018 -0.061 -12.745 1.00 84.19 86 SER A N 1
ATOM 652 C CA . SER A 1 86 ? 18.318 -1.052 -11.716 1.00 84.19 86 SER A CA 1
ATOM 653 C C . SER A 1 86 ? 17.934 -2.466 -12.165 1.00 84.19 86 SER A C 1
ATOM 655 O O . SER A 1 86 ? 17.129 -2.661 -13.078 1.00 84.19 86 SER A O 1
ATOM 657 N N . TYR A 1 87 ? 18.446 -3.483 -11.463 1.00 87.19 87 TYR A N 1
ATOM 658 C CA . TYR A 1 87 ? 18.053 -4.885 -11.663 1.00 87.19 87 TYR A CA 1
ATOM 659 C C . TYR A 1 87 ? 16.533 -5.115 -11.557 1.00 87.19 87 TYR A C 1
ATOM 661 O O . TYR A 1 87 ? 16.012 -6.052 -12.157 1.00 87.19 87 TYR A O 1
ATOM 669 N N . ASP A 1 88 ? 15.799 -4.248 -10.847 1.00 89.75 88 ASP A N 1
ATOM 670 C CA . ASP A 1 88 ? 14.339 -4.321 -10.767 1.00 89.75 88 ASP A CA 1
ATOM 671 C C . ASP A 1 88 ? 13.661 -4.119 -12.126 1.00 89.75 88 ASP A C 1
ATOM 673 O O . ASP A 1 88 ? 12.635 -4.742 -12.410 1.00 89.75 88 ASP A O 1
ATOM 677 N N . MET A 1 89 ? 14.219 -3.244 -12.964 1.00 89.56 89 MET A N 1
ATOM 678 C CA . MET A 1 89 ? 13.718 -2.986 -14.311 1.00 89.56 89 MET A CA 1
ATOM 679 C C . MET A 1 89 ? 13.977 -4.164 -15.244 1.00 89.56 89 MET A C 1
ATOM 681 O O . MET A 1 89 ? 13.083 -4.539 -16.003 1.00 89.56 89 MET A O 1
ATOM 685 N N . TYR A 1 90 ? 15.159 -4.782 -15.150 1.00 89.38 90 TYR A N 1
ATOM 686 C CA . TYR A 1 90 ? 15.473 -5.996 -15.904 1.00 89.38 90 TYR A CA 1
ATOM 687 C C . TYR A 1 90 ? 14.471 -7.100 -15.566 1.00 89.38 90 TYR A C 1
ATOM 689 O O . TYR A 1 90 ? 13.787 -7.606 -16.452 1.00 89.38 90 TYR A O 1
ATOM 697 N N . ASP A 1 91 ? 14.298 -7.413 -14.284 1.00 90.19 91 ASP A N 1
ATOM 698 C CA . ASP A 1 91 ? 13.392 -8.483 -13.871 1.00 90.19 91 ASP A CA 1
ATOM 699 C C . ASP A 1 91 ? 11.947 -8.233 -14.302 1.00 90.19 91 ASP A C 1
ATOM 701 O O . ASP A 1 91 ? 11.246 -9.167 -14.691 1.00 90.19 91 ASP A O 1
ATOM 705 N N . TRP A 1 92 ? 11.494 -6.978 -14.266 1.00 92.81 92 TRP A N 1
ATOM 706 C CA . TRP A 1 92 ? 10.149 -6.625 -14.704 1.00 92.81 92 TRP A CA 1
ATOM 707 C C . TRP A 1 92 ? 9.969 -6.759 -16.219 1.00 92.81 92 TRP A C 1
ATOM 709 O O . TRP A 1 92 ? 9.038 -7.428 -16.670 1.00 92.81 92 TRP A O 1
ATOM 719 N N . LEU A 1 93 ? 10.855 -6.159 -17.021 1.00 91.88 93 LEU A N 1
ATOM 720 C CA . LEU A 1 93 ? 10.720 -6.163 -18.481 1.00 91.88 93 LEU A CA 1
ATOM 721 C C . LEU A 1 93 ? 10.925 -7.556 -19.080 1.00 91.88 93 LEU A C 1
ATOM 723 O O . LEU A 1 93 ? 10.196 -7.925 -20.002 1.00 91.88 93 LEU A O 1
ATOM 727 N N . PHE A 1 94 ? 11.831 -8.353 -18.511 1.00 90.44 94 PHE A N 1
ATOM 728 C CA . PHE A 1 94 ? 12.050 -9.745 -18.904 1.00 90.44 94 PHE A CA 1
ATOM 729 C C . PHE A 1 94 ? 11.033 -10.726 -18.291 1.00 90.44 94 PHE A C 1
ATOM 731 O O . PHE A 1 94 ? 11.047 -11.906 -18.631 1.00 90.44 94 PHE A O 1
ATOM 738 N N . GLY A 1 95 ? 10.117 -10.268 -17.428 1.00 90.38 95 GLY A N 1
ATOM 739 C CA . GLY A 1 95 ? 9.057 -11.110 -16.864 1.00 90.38 95 GLY A CA 1
ATOM 740 C C . GLY A 1 95 ? 9.544 -12.145 -15.842 1.00 90.38 95 GLY A C 1
ATOM 741 O O . GLY A 1 95 ? 8.904 -13.175 -15.655 1.00 90.38 95 GLY A O 1
ATOM 742 N N . LEU A 1 96 ? 10.655 -11.878 -15.154 1.00 90.06 96 LEU A N 1
ATOM 743 C CA . LEU A 1 96 ? 11.288 -12.772 -14.173 1.00 90.06 96 LEU A CA 1
ATOM 744 C C . LEU A 1 96 ? 10.757 -12.568 -12.743 1.00 90.06 96 LEU A C 1
ATOM 746 O O . LEU A 1 96 ? 11.450 -12.800 -11.751 1.00 90.06 96 LEU A O 1
ATOM 750 N N . VAL A 1 97 ? 9.512 -12.108 -12.609 1.00 88.94 97 VAL A N 1
ATOM 751 C CA . VAL A 1 97 ? 8.947 -11.695 -11.321 1.00 88.94 97 VAL A CA 1
ATOM 752 C C . VAL A 1 97 ? 8.112 -12.809 -10.699 1.00 88.94 97 VAL A C 1
ATOM 754 O O . VAL A 1 97 ? 7.034 -13.150 -11.181 1.00 88.94 97 VAL A O 1
ATOM 757 N N . MET A 1 98 ? 8.573 -13.330 -9.560 1.00 86.19 98 MET A N 1
ATOM 758 C CA . MET A 1 98 ? 7.839 -14.345 -8.800 1.00 86.19 98 MET A CA 1
ATOM 759 C C . MET A 1 98 ? 6.532 -13.804 -8.193 1.00 86.19 98 MET A C 1
ATOM 761 O O . MET A 1 98 ? 6.490 -12.660 -7.719 1.00 86.19 98 MET A O 1
ATOM 765 N N . PRO A 1 99 ? 5.477 -14.633 -8.093 1.00 84.81 99 PRO A N 1
ATOM 766 C CA . PRO A 1 99 ? 4.221 -14.237 -7.466 1.00 84.81 99 PRO A CA 1
ATOM 767 C C . PRO A 1 99 ? 4.361 -13.950 -5.958 1.00 84.81 99 PRO A C 1
ATOM 769 O O . PRO A 1 99 ? 5.352 -14.263 -5.292 1.00 84.81 99 PRO A O 1
ATOM 772 N N . GLY A 1 100 ? 3.323 -13.338 -5.384 1.00 85.00 100 GLY A N 1
ATOM 773 C CA . GLY A 1 100 ? 3.231 -13.081 -3.947 1.00 85.00 100 GLY A CA 1
ATOM 774 C C . GLY A 1 100 ? 3.959 -11.809 -3.501 1.00 85.00 100 GLY A C 1
ATOM 775 O O . GLY A 1 100 ? 3.720 -10.720 -4.026 1.00 85.00 100 GLY A O 1
ATOM 776 N N . LYS A 1 101 ? 4.802 -11.911 -2.461 1.00 84.31 101 LYS A N 1
ATOM 777 C CA . LYS A 1 101 ? 5.482 -10.738 -1.872 1.00 84.31 101 LYS A CA 1
ATOM 778 C C . LYS A 1 101 ? 6.556 -10.132 -2.785 1.00 84.31 101 LYS A C 1
ATOM 780 O O . LYS A 1 101 ? 6.862 -8.957 -2.620 1.00 84.31 101 LYS A O 1
ATOM 785 N N . PHE A 1 102 ? 7.096 -10.913 -3.720 1.00 87.69 102 PHE A N 1
ATOM 786 C CA . PHE A 1 102 ? 8.089 -10.445 -4.685 1.00 87.69 102 PHE A CA 1
ATOM 787 C C . PHE A 1 102 ? 7.428 -9.575 -5.745 1.00 87.69 102 PHE A C 1
ATOM 789 O O . PHE A 1 102 ? 7.823 -8.426 -5.893 1.00 87.69 102 PHE A O 1
ATOM 796 N N . PHE A 1 103 ? 6.348 -10.064 -6.365 1.00 90.50 103 PHE A N 1
ATOM 797 C CA . PHE A 1 103 ? 5.570 -9.307 -7.344 1.00 90.50 103 PHE A CA 1
ATOM 798 C C . PHE A 1 103 ? 5.176 -7.921 -6.848 1.00 90.50 103 PHE A C 1
ATOM 800 O O . PHE A 1 103 ? 5.531 -6.927 -7.474 1.00 90.50 103 PHE A O 1
ATOM 807 N N . ARG A 1 104 ? 4.509 -7.833 -5.686 1.00 90.12 104 ARG A N 1
ATOM 808 C CA . ARG A 1 104 ? 4.096 -6.527 -5.148 1.00 90.12 104 ARG A CA 1
ATOM 809 C C . ARG A 1 104 ? 5.297 -5.589 -4.997 1.00 90.12 104 ARG A C 1
ATOM 811 O O . ARG A 1 104 ? 5.206 -4.422 -5.341 1.00 90.12 104 ARG A O 1
ATOM 818 N N . HIS A 1 105 ? 6.412 -6.088 -4.471 1.00 91.31 105 HIS A N 1
ATOM 819 C CA . HIS A 1 105 ? 7.571 -5.266 -4.160 1.00 91.31 105 HIS A CA 1
ATOM 820 C C . HIS A 1 105 ? 8.250 -4.788 -5.440 1.00 91.31 105 HIS A C 1
ATOM 822 O O . HIS A 1 105 ? 8.482 -3.593 -5.592 1.00 91.31 105 HIS A O 1
ATOM 828 N N . ARG A 1 106 ? 8.454 -5.703 -6.394 1.00 92.19 106 ARG A N 1
ATOM 829 C CA . ARG A 1 106 ? 9.109 -5.415 -7.666 1.00 92.19 106 ARG A CA 1
ATOM 830 C C . ARG A 1 106 ? 8.334 -4.383 -8.480 1.00 92.19 106 ARG A C 1
ATOM 832 O O . ARG A 1 106 ? 8.954 -3.444 -8.944 1.00 92.19 106 ARG A O 1
ATOM 839 N N . VAL A 1 107 ? 6.999 -4.460 -8.530 1.00 93.31 107 VAL A N 1
ATOM 840 C CA . VAL A 1 107 ? 6.160 -3.452 -9.216 1.00 93.31 107 VAL A CA 1
ATOM 841 C C . VAL A 1 107 ? 6.497 -2.022 -8.774 1.00 93.31 107 VAL A C 1
ATOM 843 O O . VAL A 1 107 ? 6.692 -1.156 -9.620 1.00 93.31 107 VAL A O 1
ATOM 846 N N . MET A 1 108 ? 6.599 -1.760 -7.465 1.00 93.12 108 MET A N 1
ATOM 847 C CA . MET A 1 108 ? 6.900 -0.403 -6.985 1.00 93.12 108 MET A CA 1
ATOM 848 C C . MET A 1 108 ? 8.378 -0.038 -7.096 1.00 93.12 108 MET A C 1
ATOM 850 O O . MET A 1 108 ? 8.673 1.115 -7.392 1.00 93.12 108 MET A O 1
ATOM 854 N N . CYS A 1 109 ? 9.306 -0.979 -6.892 1.00 92.88 109 CYS A N 1
ATOM 855 C CA . CYS A 1 109 ? 10.732 -0.712 -7.106 1.00 92.88 109 CYS A CA 1
ATOM 856 C C . CYS A 1 109 ? 11.004 -0.342 -8.569 1.00 92.88 109 CYS A C 1
ATOM 858 O O . CYS A 1 109 ? 11.654 0.666 -8.833 1.00 92.88 109 CYS A O 1
ATOM 860 N N . THR A 1 110 ? 10.424 -1.084 -9.516 1.00 93.62 110 THR A N 1
ATOM 861 C CA . THR A 1 110 ? 10.506 -0.766 -10.942 1.00 93.62 110 THR A CA 1
ATOM 862 C C . THR A 1 110 ? 9.813 0.554 -11.265 1.00 93.62 110 THR A C 1
ATOM 864 O O . THR A 1 110 ? 10.320 1.305 -12.085 1.00 93.62 110 THR A O 1
ATOM 867 N N . LEU A 1 111 ? 8.689 0.889 -10.619 1.00 93.56 111 LEU A N 1
ATOM 868 C CA . LEU A 1 111 ? 8.033 2.185 -10.822 1.00 93.56 111 LEU A CA 1
ATOM 869 C C . LEU A 1 111 ? 8.916 3.364 -10.378 1.00 93.56 111 LEU A C 1
ATOM 871 O O . LEU A 1 111 ? 8.966 4.391 -11.057 1.00 93.56 111 LEU A O 1
ATOM 875 N N . VAL A 1 112 ? 9.625 3.217 -9.256 1.00 92.81 112 VAL A N 1
ATOM 876 C CA . VAL A 1 112 ? 10.598 4.210 -8.776 1.00 92.81 112 VAL A CA 1
ATOM 877 C C . VAL A 1 112 ? 11.792 4.297 -9.728 1.00 92.81 112 VAL A C 1
ATOM 879 O O . VAL A 1 112 ? 12.165 5.399 -10.120 1.00 92.81 112 VAL A O 1
ATOM 882 N N . ASP A 1 113 ? 12.329 3.166 -10.188 1.00 91.75 113 ASP A N 1
ATOM 883 C CA . ASP A 1 113 ? 13.433 3.139 -11.157 1.00 91.75 113 ASP A CA 1
ATOM 884 C C . ASP A 1 113 ? 13.033 3.716 -12.530 1.00 91.75 113 ASP A C 1
ATOM 886 O O . ASP A 1 113 ? 13.788 4.454 -13.167 1.00 91.75 113 ASP A O 1
ATOM 890 N N . ALA A 1 114 ? 11.790 3.494 -12.956 1.00 91.25 114 ALA A N 1
ATOM 891 C CA . ALA A 1 114 ? 11.201 4.080 -14.158 1.00 91.25 114 ALA A CA 1
ATOM 892 C C . ALA A 1 114 ? 11.029 5.605 -14.073 1.00 91.25 114 ALA A C 1
ATOM 894 O O . ALA A 1 114 ? 10.675 6.230 -15.065 1.00 91.25 114 ALA A O 1
ATOM 895 N N . THR A 1 115 ? 11.249 6.214 -12.908 1.00 92.25 115 THR A N 1
ATOM 896 C CA . THR A 1 115 ? 11.002 7.633 -12.654 1.00 92.25 115 THR A CA 1
ATOM 897 C C . THR A 1 115 ? 12.344 8.347 -12.419 1.00 92.25 115 THR A C 1
ATOM 899 O O . THR A 1 115 ? 12.847 8.340 -11.295 1.00 92.25 115 THR A O 1
ATOM 902 N N . PRO A 1 116 ? 12.956 8.971 -13.450 1.00 89.38 116 PRO A N 1
ATOM 903 C CA . PRO A 1 116 ? 14.333 9.474 -13.378 1.00 89.38 116 PRO A CA 1
ATOM 904 C C . PRO A 1 116 ? 14.599 10.442 -12.218 1.00 89.38 116 PRO A C 1
ATOM 906 O O . PRO A 1 116 ? 15.662 10.371 -11.607 1.00 89.38 116 PRO A O 1
ATOM 909 N N . SER A 1 117 ? 13.624 11.287 -11.863 1.00 89.38 117 SER A N 1
ATOM 910 C CA . SER A 1 117 ? 13.742 12.256 -10.762 1.00 89.38 117 SER A CA 1
ATOM 911 C C . SER A 1 117 ? 13.950 11.623 -9.380 1.00 89.38 117 SER A C 1
ATOM 913 O O . SER A 1 117 ? 14.504 12.270 -8.495 1.00 89.38 117 SER A O 1
ATOM 915 N N . ILE A 1 118 ? 13.497 10.382 -9.178 1.00 89.62 118 ILE A N 1
ATOM 916 C CA . ILE A 1 118 ? 13.573 9.662 -7.891 1.00 89.62 118 ILE A CA 1
ATOM 917 C C . ILE A 1 118 ? 14.343 8.338 -7.994 1.00 89.62 118 ILE A C 1
ATOM 919 O O . ILE A 1 118 ? 14.421 7.581 -7.028 1.00 89.62 118 ILE A O 1
ATOM 923 N N . ARG A 1 119 ? 14.931 8.047 -9.161 1.00 87.25 119 ARG A N 1
ATOM 924 C CA . ARG A 1 119 ? 15.690 6.815 -9.422 1.00 87.25 119 ARG A CA 1
ATOM 925 C C . ARG A 1 119 ? 16.855 6.626 -8.447 1.00 87.25 119 ARG A C 1
ATOM 927 O O . ARG A 1 119 ? 17.222 5.501 -8.120 1.00 87.25 119 ARG A O 1
ATOM 934 N N . ASN A 1 120 ? 17.418 7.725 -7.948 1.00 87.12 120 ASN A N 1
ATOM 935 C CA . ASN A 1 120 ? 18.496 7.721 -6.961 1.00 87.12 120 ASN 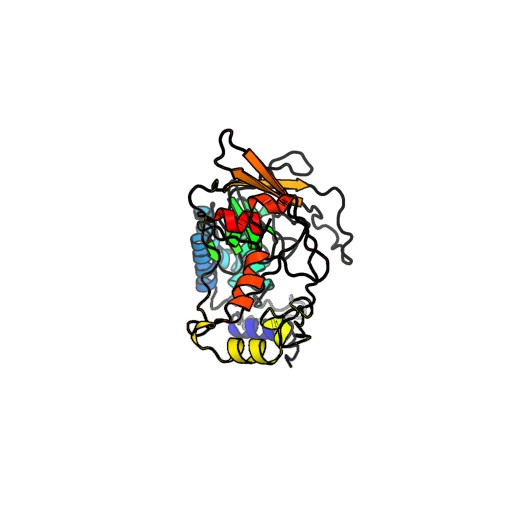A CA 1
ATOM 936 C C . ASN A 1 120 ? 18.131 7.021 -5.639 1.00 87.12 120 ASN A C 1
ATOM 938 O O . ASN A 1 120 ? 19.035 6.616 -4.915 1.00 87.12 120 ASN A O 1
ATOM 942 N N . TRP A 1 121 ? 16.843 6.848 -5.327 1.00 84.31 121 TRP A N 1
ATOM 943 C CA . TRP A 1 121 ? 16.396 6.113 -4.140 1.00 84.31 121 TRP A CA 1
ATOM 944 C C . TRP A 1 121 ? 16.566 4.597 -4.255 1.00 84.31 121 TRP A C 1
ATOM 946 O O . TRP A 1 121 ? 16.466 3.912 -3.238 1.00 84.31 121 TRP A O 1
ATOM 956 N N . GLN A 1 122 ? 16.826 4.087 -5.465 1.00 86.38 122 GLN A N 1
ATOM 957 C CA . GLN A 1 122 ? 16.980 2.663 -5.765 1.00 86.38 122 GLN A CA 1
ATOM 958 C C . GLN A 1 122 ? 15.761 1.822 -5.325 1.00 86.38 122 GLN A C 1
ATOM 960 O O . GLN A 1 122 ? 14.691 2.343 -4.987 1.00 86.38 122 GLN A O 1
ATOM 965 N N . GLY A 1 123 ? 15.894 0.496 -5.386 1.00 84.44 123 GLY A N 1
ATOM 966 C CA . GLY A 1 123 ? 14.876 -0.433 -4.906 1.00 84.44 123 GLY A CA 1
ATOM 967 C C . GLY A 1 123 ? 14.699 -0.360 -3.387 1.00 84.44 123 GLY A C 1
ATOM 968 O O . GLY A 1 123 ? 15.633 -0.072 -2.639 1.00 84.44 123 GLY A O 1
ATOM 969 N N . ALA A 1 124 ? 13.485 -0.638 -2.918 1.00 86.50 124 ALA A N 1
ATOM 970 C CA . ALA A 1 124 ? 13.178 -0.608 -1.496 1.00 86.50 124 ALA A CA 1
ATOM 971 C C . ALA A 1 124 ? 14.012 -1.648 -0.715 1.00 86.50 124 ALA A C 1
ATOM 973 O O . ALA A 1 124 ? 14.021 -2.820 -1.091 1.00 86.50 124 ALA A O 1
ATOM 974 N N . PRO A 1 125 ? 14.620 -1.278 0.427 1.00 83.81 125 PRO A N 1
ATOM 975 C CA . PRO A 1 125 ? 15.408 -2.205 1.247 1.00 83.81 125 PRO A CA 1
ATOM 976 C C . PRO A 1 125 ? 14.634 -3.432 1.754 1.00 83.81 125 PRO A C 1
ATOM 978 O O . PRO A 1 125 ? 15.179 -4.530 1.837 1.00 83.81 125 PRO A O 1
ATOM 981 N N . TYR A 1 126 ? 13.352 -3.256 2.098 1.00 85.31 126 TYR A N 1
ATOM 982 C CA . TYR A 1 126 ? 12.517 -4.308 2.682 1.00 85.31 126 TYR A CA 1
ATOM 983 C C . TYR A 1 126 ? 11.125 -4.383 2.035 1.00 85.31 126 TYR A C 1
ATOM 985 O O . TYR A 1 126 ? 10.566 -3.393 1.564 1.00 85.31 126 TYR A O 1
ATOM 993 N N . TYR A 1 127 ? 10.505 -5.570 2.076 1.00 85.75 127 TYR A N 1
ATOM 994 C CA . TYR A 1 127 ? 9.188 -5.849 1.468 1.00 85.75 127 TYR A CA 1
ATOM 995 C C . TYR A 1 127 ? 7.993 -5.138 2.113 1.00 85.75 127 TYR A C 1
ATOM 997 O O . TYR A 1 127 ? 6.889 -5.164 1.553 1.00 85.75 127 TYR A O 1
ATOM 1005 N N . ASP A 1 128 ? 8.188 -4.611 3.317 1.00 85.25 128 ASP A N 1
ATOM 1006 C CA . ASP A 1 128 ? 7.160 -3.948 4.117 1.00 85.25 128 ASP A CA 1
ATOM 1007 C C . ASP A 1 128 ? 7.368 -2.418 4.138 1.00 85.25 128 ASP A C 1
ATOM 1009 O O . ASP A 1 128 ? 6.650 -1.716 4.846 1.00 85.25 128 ASP A O 1
ATOM 1013 N N . ASN A 1 129 ? 8.306 -1.890 3.342 1.00 89.00 129 ASN A N 1
ATOM 1014 C CA . ASN A 1 129 ? 8.517 -0.450 3.223 1.00 89.00 129 ASN A CA 1
ATOM 1015 C C . ASN A 1 129 ? 7.407 0.198 2.390 1.00 89.00 129 ASN A C 1
ATOM 1017 O O . ASN A 1 129 ? 6.988 -0.336 1.361 1.00 89.00 129 ASN A O 1
ATOM 1021 N N . GLY A 1 130 ? 6.938 1.360 2.838 1.00 90.75 130 GLY A N 1
ATOM 1022 C CA . GLY A 1 130 ? 6.154 2.273 2.010 1.00 90.75 130 GLY A CA 1
ATOM 1023 C C . GLY A 1 130 ? 7.041 3.270 1.287 1.00 90.75 130 GLY A C 1
ATOM 1024 O O . GLY A 1 130 ? 8.237 3.354 1.560 1.00 90.75 130 GLY A O 1
ATOM 1025 N N . VAL A 1 131 ? 6.446 4.037 0.380 1.00 91.75 131 VAL A N 1
ATOM 1026 C CA . VAL A 1 131 ? 7.133 5.118 -0.326 1.00 91.75 131 VAL A CA 1
ATOM 1027 C C . VAL A 1 131 ? 6.336 6.408 -0.247 1.00 91.75 131 VAL A C 1
ATOM 1029 O O . VAL A 1 131 ? 5.112 6.412 -0.397 1.00 91.75 131 VAL A O 1
ATOM 1032 N N . VAL A 1 132 ? 7.038 7.513 -0.022 1.00 91.25 132 VAL A N 1
ATOM 1033 C CA . VAL A 1 132 ? 6.476 8.862 -0.066 1.00 91.25 132 VAL A CA 1
ATOM 1034 C C . VAL A 1 132 ? 7.101 9.612 -1.227 1.00 91.25 132 VAL A C 1
ATOM 1036 O O . VAL A 1 132 ? 8.318 9.767 -1.304 1.00 91.25 132 VAL A O 1
ATOM 1039 N N . VA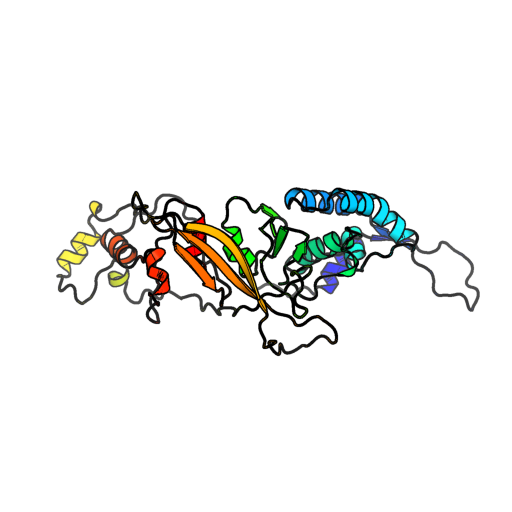L A 1 133 ? 6.246 10.072 -2.138 1.00 88.88 133 VAL A N 1
ATOM 1040 C CA . VAL A 1 133 ? 6.636 10.792 -3.350 1.00 88.88 133 VAL A CA 1
ATOM 1041 C C . VAL A 1 133 ? 5.888 12.113 -3.393 1.00 88.88 133 VAL A C 1
ATOM 1043 O O . VAL A 1 133 ? 4.657 12.137 -3.516 1.00 88.88 133 VAL A O 1
ATOM 1046 N N . LYS A 1 134 ? 6.630 13.225 -3.337 1.00 86.19 134 LYS A N 1
ATOM 1047 C CA . LYS A 1 134 ? 6.068 14.582 -3.263 1.00 86.19 134 LYS A CA 1
ATOM 1048 C C . LYS A 1 134 ? 5.073 14.696 -2.092 1.00 86.19 134 LYS A C 1
ATOM 1050 O O . LYS A 1 134 ? 5.463 14.534 -0.945 1.00 86.19 134 LYS A O 1
ATOM 1055 N N . ASN A 1 135 ? 3.788 14.909 -2.393 1.00 87.19 135 ASN A N 1
ATOM 1056 C CA . ASN A 1 135 ? 2.707 15.086 -1.416 1.00 87.19 135 ASN A CA 1
ATOM 1057 C C . ASN A 1 135 ? 1.808 13.843 -1.270 1.00 87.19 135 ASN A C 1
ATOM 1059 O O . ASN A 1 135 ? 0.714 13.938 -0.714 1.00 87.19 135 ASN A O 1
ATOM 1063 N N . LYS A 1 136 ? 2.231 12.684 -1.792 1.00 90.75 136 LYS A N 1
ATOM 1064 C CA . LYS A 1 136 ? 1.463 11.433 -1.741 1.00 90.75 136 LYS A CA 1
ATOM 1065 C C . LYS A 1 136 ? 2.280 10.317 -1.099 1.00 90.75 136 LYS A C 1
ATOM 1067 O O . LYS A 1 136 ? 3.484 10.217 -1.324 1.00 90.75 136 LYS A O 1
ATOM 1072 N N . SER A 1 137 ? 1.613 9.453 -0.344 1.00 91.31 137 SER A N 1
ATOM 1073 C CA . SER A 1 137 ? 2.196 8.244 0.234 1.00 91.31 137 SER A CA 1
ATOM 1074 C C . SER A 1 137 ? 1.538 6.977 -0.314 1.00 91.31 137 SER A C 1
ATOM 1076 O O . SER A 1 137 ? 0.356 6.970 -0.671 1.00 91.31 137 SER A O 1
ATOM 1078 N N . TYR A 1 138 ? 2.329 5.910 -0.403 1.00 93.44 138 TYR A N 1
ATOM 1079 C CA . TYR A 1 138 ? 1.922 4.597 -0.891 1.00 93.44 138 TYR A CA 1
ATOM 1080 C C . TYR A 1 138 ? 2.426 3.527 0.064 1.00 93.44 138 TYR A C 1
ATOM 1082 O O . TYR A 1 138 ? 3.606 3.499 0.419 1.00 93.44 138 TYR A O 1
ATOM 1090 N N . TRP A 1 139 ? 1.538 2.618 0.454 1.00 93.12 139 TRP A N 1
ATOM 1091 C CA . TRP A 1 139 ? 1.845 1.609 1.463 1.00 93.12 139 TRP A CA 1
ATOM 1092 C C . TRP A 1 139 ? 1.442 0.213 0.984 1.00 93.12 139 TRP A C 1
ATOM 1094 O O . TRP A 1 139 ? 0.364 0.051 0.402 1.00 93.12 139 TRP A O 1
ATOM 1104 N N . PRO A 1 140 ? 2.255 -0.828 1.237 1.00 91.75 140 PRO A N 1
ATOM 1105 C CA . PRO A 1 140 ? 1.843 -2.195 0.953 1.00 91.75 140 PRO A CA 1
ATOM 1106 C C . PRO A 1 140 ? 0.631 -2.586 1.809 1.00 91.75 140 PRO A C 1
ATOM 1108 O O . PRO A 1 140 ? 0.593 -2.310 3.005 1.00 91.75 140 PRO A O 1
ATOM 1111 N N . LYS A 1 141 ? -0.317 -3.345 1.247 1.00 88.50 141 LYS A N 1
ATOM 1112 C CA . LYS A 1 141 ? -1.541 -3.825 1.932 1.00 88.50 141 LYS A CA 1
ATOM 1113 C C . LYS A 1 141 ? -1.295 -4.530 3.265 1.00 88.50 141 LYS A C 1
ATOM 1115 O O . LYS A 1 141 ? -2.196 -4.628 4.088 1.00 88.50 141 LYS A O 1
ATOM 1120 N N . ARG A 1 142 ? -0.107 -5.109 3.449 1.00 84.38 142 ARG A N 1
ATOM 1121 C CA . ARG A 1 142 ? 0.235 -5.907 4.632 1.00 84.38 142 ARG A CA 1
ATOM 1122 C C . ARG A 1 142 ? 0.868 -5.102 5.759 1.00 84.38 142 ARG A C 1
ATOM 1124 O O . ARG A 1 142 ? 1.029 -5.691 6.824 1.00 84.38 142 ARG A O 1
ATOM 1131 N N . THR A 1 143 ? 1.211 -3.833 5.543 1.00 87.81 143 THR A N 1
ATOM 1132 C CA . THR A 1 143 ? 1.738 -2.948 6.591 1.00 87.81 143 THR A CA 1
ATOM 1133 C C . THR A 1 143 ? 0.610 -2.399 7.451 1.00 87.81 143 THR A C 1
ATOM 1135 O O . THR A 1 143 ? -0.564 -2.530 7.106 1.00 87.81 143 THR A O 1
ATOM 1138 N N . VAL A 1 144 ? 0.955 -1.779 8.579 1.00 87.12 144 VAL A N 1
ATOM 1139 C CA . VAL A 1 144 ? -0.044 -1.195 9.481 1.00 87.12 144 VAL A CA 1
ATOM 1140 C C . VAL A 1 144 ? -0.837 -0.100 8.784 1.00 87.12 144 VAL A C 1
ATOM 1142 O O . VAL A 1 144 ? -2.061 -0.162 8.753 1.00 87.12 144 VAL A O 1
ATOM 1145 N N . LEU A 1 145 ? -0.143 0.847 8.147 1.00 88.31 145 LEU A N 1
ATOM 1146 C CA . LEU A 1 145 ? -0.792 1.936 7.425 1.00 88.31 145 LEU A CA 1
ATOM 1147 C C . LEU A 1 145 ? -1.614 1.427 6.245 1.00 88.31 145 LEU A C 1
ATOM 1149 O O . LEU A 1 145 ? -2.734 1.885 6.070 1.00 88.31 145 LEU A O 1
ATOM 1153 N N . GLY A 1 146 ? -1.128 0.437 5.489 1.00 87.19 146 GLY A N 1
ATOM 1154 C CA . GLY A 1 146 ? -1.929 -0.171 4.427 1.00 87.19 146 GLY A CA 1
ATOM 1155 C C . GLY A 1 146 ? -3.207 -0.822 4.967 1.00 87.19 146 GLY A C 1
ATOM 1156 O O . GLY A 1 146 ? -4.288 -0.630 4.425 1.00 87.19 146 GLY A O 1
ATOM 1157 N N . ARG A 1 147 ? -3.118 -1.559 6.074 1.00 85.62 147 ARG A N 1
ATOM 1158 C CA . ARG A 1 147 ? -4.272 -2.233 6.679 1.00 85.62 147 ARG A CA 1
ATOM 1159 C C . ARG A 1 147 ? -5.310 -1.269 7.239 1.00 85.62 147 ARG A C 1
ATOM 1161 O O . ARG A 1 147 ? -6.495 -1.500 7.037 1.00 85.62 147 ARG A O 1
ATOM 1168 N N . VAL A 1 148 ? -4.868 -0.220 7.927 1.00 83.81 148 VAL A N 1
ATOM 1169 C CA . VAL A 1 148 ? -5.768 0.778 8.510 1.00 83.81 148 VAL A CA 1
ATOM 1170 C C . VAL A 1 148 ? -6.325 1.664 7.398 1.00 83.81 148 VAL A C 1
ATOM 1172 O O . VAL A 1 148 ? -7.522 1.654 7.143 1.00 83.81 148 VAL A O 1
ATOM 1175 N N . LEU A 1 149 ? -5.464 2.347 6.643 1.00 84.94 149 LEU A N 1
ATOM 1176 C CA . LEU A 1 149 ? -5.878 3.345 5.650 1.00 84.94 149 LEU A CA 1
ATOM 1177 C C . LEU A 1 149 ? -6.517 2.747 4.390 1.00 84.94 149 LEU A C 1
ATOM 1179 O O . LEU A 1 149 ? -7.148 3.473 3.629 1.00 84.94 149 LEU A O 1
ATOM 1183 N N . GLY A 1 150 ? -6.410 1.434 4.175 1.00 80.62 150 GLY A N 1
ATOM 1184 C CA . GLY A 1 150 ? -7.153 0.734 3.127 1.00 80.62 150 GLY A CA 1
ATOM 1185 C C . GLY A 1 150 ? -8.673 0.751 3.311 1.00 80.62 150 GLY A C 1
ATOM 1186 O O . GLY A 1 150 ? -9.383 0.436 2.362 1.00 80.62 150 GLY A O 1
ATOM 1187 N N . GLY A 1 151 ? -9.168 1.103 4.504 1.00 73.25 151 GLY A N 1
ATOM 1188 C CA . GLY A 1 151 ? -10.598 1.265 4.785 1.00 73.25 151 GLY A CA 1
ATOM 1189 C C . GLY A 1 151 ? -11.193 2.619 4.376 1.00 73.25 151 GLY A C 1
ATOM 1190 O O . GLY A 1 151 ? -12.410 2.773 4.445 1.00 73.25 151 GLY A O 1
ATOM 1191 N N . LEU A 1 152 ? -10.371 3.589 3.962 1.00 78.25 152 LEU A N 1
ATOM 1192 C CA . LEU A 1 152 ? -10.841 4.861 3.399 1.00 78.25 152 LEU A CA 1
ATOM 1193 C C . LEU A 1 152 ? -11.480 4.623 2.015 1.00 78.25 152 LEU A C 1
ATOM 1195 O O . LEU A 1 152 ? -11.034 3.748 1.275 1.00 78.25 152 LEU A O 1
ATOM 1199 N N . ARG A 1 153 ? -12.467 5.429 1.602 1.00 69.50 153 ARG A N 1
ATOM 1200 C CA . ARG A 1 153 ? -13.094 5.300 0.266 1.00 69.50 153 ARG A CA 1
ATOM 1201 C C . ARG A 1 153 ? -12.244 5.828 -0.883 1.00 69.50 153 ARG A C 1
ATOM 1203 O O . ARG A 1 153 ? -12.402 5.383 -2.016 1.00 69.50 153 ARG A O 1
ATOM 1210 N N . ASN A 1 154 ? -11.364 6.785 -0.602 1.00 78.94 154 ASN A N 1
ATOM 1211 C CA . ASN A 1 154 ? -10.565 7.468 -1.623 1.00 78.94 154 ASN A CA 1
ATOM 1212 C C . ASN A 1 154 ? -9.343 6.667 -2.124 1.00 78.94 154 ASN A C 1
ATOM 1214 O O . ASN A 1 154 ? -9.055 6.729 -3.323 1.00 78.94 154 ASN A O 1
ATOM 1218 N N . PRO A 1 155 ? -8.590 5.939 -1.272 1.00 83.81 155 PRO A N 1
ATOM 1219 C CA . PRO A 1 155 ? -7.419 5.190 -1.709 1.00 83.81 155 PRO A CA 1
ATOM 1220 C C . PRO A 1 155 ? -7.796 4.024 -2.611 1.00 83.81 155 PRO A C 1
ATOM 1222 O O . PRO A 1 155 ? -8.697 3.237 -2.328 1.00 83.81 155 PRO A O 1
ATOM 1225 N N . LYS A 1 156 ? -7.037 3.867 -3.689 1.00 88.81 156 LYS A N 1
ATOM 1226 C CA . LYS A 1 156 ? -7.162 2.737 -4.597 1.00 88.81 156 LYS A CA 1
ATOM 1227 C C . LYS A 1 156 ? -6.236 1.626 -4.126 1.00 88.81 156 LYS A C 1
ATOM 1229 O O . LYS A 1 156 ? -5.178 1.876 -3.543 1.00 88.81 156 LYS A O 1
ATOM 1234 N N . SER A 1 157 ? -6.622 0.381 -4.390 1.00 89.81 157 SER A N 1
ATOM 1235 C CA . SER A 1 157 ? -5.748 -0.756 -4.137 1.00 89.81 157 SER A CA 1
ATOM 1236 C C . SER A 1 157 ? -5.476 -1.551 -5.398 1.00 89.81 157 SER A C 1
ATOM 1238 O O . SER A 1 157 ? -6.385 -2.128 -5.987 1.00 89.81 157 SER A O 1
ATOM 1240 N N . VAL A 1 158 ? -4.200 -1.613 -5.772 1.00 90.19 158 VAL A N 1
ATOM 1241 C CA . VAL A 1 158 ? -3.735 -2.239 -7.011 1.00 90.19 158 VAL A CA 1
ATOM 1242 C C . VAL A 1 158 ? -2.476 -3.041 -6.703 1.00 90.19 158 VAL A C 1
ATOM 1244 O O . VAL A 1 158 ? -1.612 -2.575 -5.964 1.00 90.19 158 VAL A O 1
ATOM 1247 N N . CYS A 1 159 ? -2.380 -4.273 -7.214 1.00 88.25 159 CYS A N 1
ATOM 1248 C CA . CYS A 1 159 ? -1.194 -5.141 -7.092 1.00 88.25 159 CYS A CA 1
ATOM 1249 C C . CYS A 1 159 ? -0.618 -5.284 -5.663 1.00 88.25 159 CYS A C 1
ATOM 1251 O O . CYS A 1 159 ? 0.582 -5.470 -5.478 1.00 88.25 159 CYS A O 1
ATOM 1253 N N . GLY A 1 160 ? -1.469 -5.211 -4.633 1.00 87.75 160 GLY A N 1
ATOM 1254 C CA . GLY A 1 160 ? -1.046 -5.334 -3.233 1.00 87.75 160 GLY A CA 1
ATOM 1255 C C . GLY A 1 160 ? -0.545 -4.039 -2.585 1.00 87.75 160 GLY A C 1
ATOM 1256 O O . GLY A 1 160 ? -0.068 -4.097 -1.452 1.00 87.75 160 GLY A O 1
ATOM 1257 N N . TRP A 1 161 ? -0.694 -2.896 -3.250 1.00 93.06 161 TRP A N 1
ATOM 1258 C CA . TRP A 1 161 ? -0.427 -1.559 -2.717 1.00 93.06 161 TRP A CA 1
ATOM 1259 C C . TRP A 1 161 ? -1.715 -0.782 -2.482 1.00 93.06 161 TRP A C 1
ATOM 1261 O O . TRP A 1 161 ? -2.771 -1.133 -3.017 1.00 93.06 161 TRP A O 1
ATOM 1271 N N . ILE A 1 162 ? -1.622 0.241 -1.636 1.00 92.25 162 ILE A N 1
ATOM 1272 C CA . ILE A 1 162 ? -2.690 1.190 -1.332 1.00 92.25 162 ILE A CA 1
ATOM 1273 C C . ILE A 1 162 ? -2.147 2.599 -1.523 1.00 92.25 162 ILE A C 1
ATOM 1275 O O . ILE A 1 162 ? -1.099 2.949 -0.975 1.00 92.25 162 ILE A O 1
ATOM 1279 N N . GLY A 1 163 ? -2.881 3.392 -2.293 1.00 89.44 163 GLY A N 1
ATOM 1280 C CA . GLY A 1 163 ? -2.602 4.798 -2.535 1.00 89.44 163 GLY A CA 1
ATOM 1281 C C . GLY A 1 163 ? -3.553 5.385 -3.583 1.00 89.44 163 GLY A C 1
ATOM 1282 O O . GLY A 1 163 ? -4.332 4.655 -4.192 1.00 89.44 163 GLY A O 1
ATOM 1283 N N . PRO A 1 164 ? -3.531 6.703 -3.797 1.00 91.19 164 PRO A N 1
ATOM 1284 C CA . PRO A 1 164 ? -2.691 7.668 -3.103 1.00 91.19 164 PRO A CA 1
ATOM 1285 C C . PRO A 1 164 ? -3.257 8.012 -1.718 1.00 91.19 164 PRO A C 1
ATOM 1287 O O . PRO A 1 164 ? -4.461 8.190 -1.550 1.00 91.19 164 PRO A O 1
ATOM 1290 N N . LEU A 1 165 ? -2.374 8.118 -0.730 1.00 89.38 165 LEU A N 1
ATOM 1291 C CA . LEU A 1 165 ? -2.683 8.602 0.616 1.00 89.38 165 LEU A CA 1
ATOM 1292 C C . LEU A 1 165 ? -2.007 9.962 0.841 1.00 89.38 165 LEU A C 1
ATOM 1294 O O . LEU A 1 165 ? -1.043 10.271 0.134 1.00 89.38 165 LEU A O 1
ATOM 1298 N N . PRO A 1 166 ? -2.480 10.798 1.785 1.00 87.94 166 PRO A N 1
ATOM 1299 C CA . PRO A 1 166 ? -1.781 12.038 2.112 1.00 87.94 166 PRO A CA 1
ATOM 1300 C C . PRO A 1 166 ? -0.345 11.740 2.559 1.00 87.94 166 PRO A C 1
ATOM 1302 O O . PRO A 1 166 ? -0.071 10.695 3.162 1.00 87.94 166 PRO A O 1
ATOM 1305 N N . ALA A 1 167 ? 0.590 12.629 2.222 1.00 87.88 167 ALA A N 1
ATOM 1306 C CA . ALA A 1 167 ? 1.959 12.505 2.705 1.00 87.88 167 ALA A CA 1
ATOM 1307 C C . ALA A 1 167 ? 1.993 12.603 4.241 1.00 87.88 167 ALA A C 1
ATOM 1309 O O . ALA A 1 167 ? 1.283 13.434 4.816 1.00 87.88 167 ALA A O 1
ATOM 1310 N N . PRO A 1 168 ? 2.792 11.757 4.908 1.00 87.44 168 PRO A N 1
ATOM 1311 C CA . PRO A 1 168 ? 2.981 11.862 6.338 1.00 87.44 168 PRO A CA 1
ATOM 1312 C C . PRO A 1 168 ? 3.684 13.166 6.708 1.00 87.44 168 PRO A C 1
ATOM 1314 O O . PRO A 1 168 ? 4.627 13.593 6.044 1.00 87.44 168 PRO A O 1
ATOM 1317 N N . THR A 1 169 ? 3.241 13.773 7.801 1.00 86.06 169 THR A N 1
ATOM 1318 C CA . THR A 1 169 ? 3.951 14.854 8.471 1.00 86.06 169 THR A CA 1
ATOM 1319 C C . THR A 1 169 ? 4.971 14.250 9.429 1.00 86.06 169 THR A C 1
ATOM 1321 O O . THR A 1 169 ? 4.708 13.264 10.115 1.00 86.06 169 THR A O 1
ATOM 1324 N N . GLY A 1 170 ? 6.174 14.803 9.439 1.00 81.50 170 GLY A N 1
ATOM 1325 C CA . GLY A 1 170 ? 7.274 14.292 10.240 1.00 81.50 170 GLY A CA 1
ATOM 1326 C C . GLY A 1 170 ? 8.600 14.787 9.692 1.00 81.50 170 GLY A C 1
ATOM 1327 O O . GLY A 1 170 ? 8.655 15.384 8.612 1.00 81.50 170 GLY A O 1
ATOM 1328 N N . LYS A 1 171 ? 9.657 14.552 10.460 1.00 81.62 171 LYS A N 1
ATOM 1329 C CA . LYS A 1 171 ? 11.027 14.869 10.072 1.00 81.62 171 LYS A CA 1
ATOM 1330 C C . LYS A 1 171 ? 11.846 13.588 10.020 1.00 81.62 171 LYS A C 1
ATOM 1332 O O . LYS A 1 171 ? 11.614 12.687 10.827 1.00 81.62 171 LYS A O 1
ATOM 1337 N N . ASP A 1 172 ? 12.761 13.518 9.065 1.00 79.75 172 ASP A N 1
ATOM 1338 C CA . ASP A 1 172 ? 13.782 12.474 9.025 1.00 79.75 172 ASP A CA 1
ATOM 1339 C C . ASP A 1 172 ? 14.852 12.701 10.114 1.00 79.75 172 ASP A C 1
ATOM 1341 O O . ASP A 1 172 ? 14.781 13.664 10.888 1.00 79.75 172 ASP A O 1
ATOM 1345 N N . GLN A 1 173 ? 15.866 11.831 10.169 1.00 74.94 173 GLN A N 1
ATOM 1346 C CA . GLN A 1 173 ? 17.018 11.989 11.071 1.00 74.94 173 GLN A CA 1
ATOM 1347 C C . GLN A 1 173 ? 17.719 13.348 10.946 1.00 74.94 173 GLN A C 1
ATOM 1349 O O . GLN A 1 173 ? 18.241 13.868 11.931 1.00 74.94 173 GLN A O 1
ATOM 1354 N N . ASN A 1 174 ? 17.705 13.933 9.749 1.00 75.44 174 ASN A N 1
ATOM 1355 C CA . ASN A 1 174 ? 18.384 15.180 9.416 1.00 75.44 174 ASN A CA 1
ATOM 1356 C C . ASN A 1 174 ? 17.480 16.413 9.590 1.00 75.44 174 ASN A C 1
ATOM 1358 O O . ASN A 1 174 ? 17.898 17.537 9.314 1.00 75.44 174 ASN A O 1
ATOM 1362 N N . GLY A 1 175 ? 16.239 16.231 10.050 1.00 74.88 175 GLY A N 1
ATOM 1363 C CA . GLY A 1 175 ? 15.266 17.305 10.217 1.00 74.88 175 GLY A CA 1
ATOM 1364 C C . GLY A 1 175 ? 14.541 17.733 8.932 1.00 74.88 175 GLY A C 1
ATOM 1365 O O . GLY A 1 175 ? 13.753 18.683 8.989 1.00 74.88 175 GLY A O 1
ATOM 1366 N N . ALA A 1 176 ? 14.785 17.069 7.801 1.00 81.00 176 ALA A N 1
ATOM 1367 C CA . ALA A 1 176 ? 14.149 17.320 6.514 1.00 81.00 176 ALA A CA 1
ATOM 1368 C C . ALA A 1 176 ? 12.788 16.612 6.392 1.00 81.00 176 ALA A C 1
ATOM 1370 O O . ALA A 1 176 ? 12.411 15.762 7.201 1.00 81.00 176 ALA A O 1
ATOM 1371 N N . VAL A 1 177 ? 12.009 17.008 5.381 1.00 82.88 177 VAL A N 1
ATOM 1372 C CA . VAL A 1 177 ? 10.700 16.405 5.095 1.00 82.88 177 VAL A CA 1
ATOM 1373 C C . VAL A 1 177 ? 10.899 14.957 4.663 1.00 82.88 177 VAL A C 1
ATOM 1375 O O . VAL A 1 177 ? 11.681 14.686 3.755 1.00 82.88 177 VAL A O 1
ATOM 1378 N N . ILE A 1 178 ? 10.149 14.043 5.276 1.00 82.50 178 ILE A N 1
ATOM 1379 C CA . ILE A 1 178 ? 10.256 12.612 4.993 1.00 82.50 178 ILE A CA 1
ATOM 1380 C C . ILE A 1 178 ? 9.885 12.335 3.526 1.00 82.50 178 ILE A C 1
ATOM 1382 O O . ILE A 1 178 ? 8.744 12.547 3.107 1.00 82.50 178 ILE A O 1
ATOM 1386 N N . GLN A 1 179 ? 10.844 11.827 2.753 1.00 84.81 179 GLN A N 1
ATOM 1387 C CA . GLN A 1 179 ? 10.670 11.395 1.365 1.00 84.81 179 GLN A CA 1
ATOM 1388 C C . GLN A 1 179 ? 11.404 10.074 1.120 1.00 84.81 179 GLN A C 1
ATOM 1390 O O . GLN A 1 179 ? 12.377 9.760 1.801 1.00 84.81 179 GLN A O 1
ATOM 1395 N N . GLY A 1 180 ? 10.942 9.303 0.134 1.00 87.56 180 GLY A N 1
ATOM 1396 C CA . GLY A 1 180 ? 11.557 8.029 -0.235 1.00 87.56 180 GLY A CA 1
ATOM 1397 C C . GLY A 1 180 ? 10.972 6.827 0.503 1.00 87.56 180 GLY A C 1
ATOM 1398 O O . GLY A 1 180 ? 9.781 6.804 0.833 1.00 87.56 180 GLY A O 1
ATOM 1399 N N . TRP A 1 181 ? 11.796 5.793 0.685 1.00 89.94 181 TRP A N 1
ATOM 1400 C CA . TRP A 1 181 ? 11.398 4.520 1.285 1.00 89.94 181 TRP A CA 1
ATOM 1401 C C . TRP A 1 181 ? 11.353 4.600 2.810 1.00 89.94 181 TRP A C 1
ATOM 1403 O O . TRP A 1 181 ? 12.342 4.947 3.446 1.00 89.94 181 TRP A O 1
ATOM 1413 N N . ILE A 1 182 ? 10.224 4.209 3.402 1.00 88.81 182 ILE A N 1
ATOM 1414 C CA . ILE A 1 182 ? 9.982 4.313 4.844 1.00 88.81 182 ILE A CA 1
ATOM 1415 C C . ILE A 1 182 ? 9.607 2.949 5.417 1.00 88.81 182 ILE A C 1
ATOM 1417 O O . ILE A 1 182 ? 8.627 2.330 4.986 1.00 88.81 182 ILE A O 1
ATOM 1421 N N . GLY A 1 183 ? 10.347 2.511 6.436 1.00 88.25 183 GLY A N 1
ATOM 1422 C CA . GLY A 1 183 ? 9.992 1.369 7.274 1.00 88.25 183 GLY A CA 1
ATOM 1423 C C . GLY A 1 183 ? 9.094 1.790 8.438 1.00 88.25 183 GLY A C 1
ATOM 1424 O O . GLY A 1 183 ? 9.378 2.768 9.126 1.00 88.25 183 GLY A O 1
ATOM 1425 N N . ILE A 1 184 ? 8.009 1.053 8.690 1.00 87.69 184 ILE A N 1
ATOM 1426 C CA . ILE A 1 184 ? 7.155 1.284 9.866 1.00 87.69 184 ILE A CA 1
ATOM 1427 C C . ILE A 1 184 ? 7.508 0.273 10.948 1.00 87.69 184 ILE A C 1
ATOM 1429 O O . ILE A 1 184 ? 7.375 -0.936 10.738 1.00 87.69 184 ILE A O 1
ATOM 1433 N N . ASN A 1 185 ? 7.839 0.758 12.143 1.00 86.94 185 ASN A N 1
ATOM 1434 C CA . ASN A 1 185 ? 7.927 -0.106 13.306 1.00 86.94 185 ASN A CA 1
ATOM 1435 C C . ASN A 1 185 ? 6.520 -0.437 13.805 1.00 86.94 185 ASN A C 1
ATOM 1437 O O . ASN A 1 185 ? 5.775 0.434 14.252 1.00 86.94 185 ASN A O 1
ATOM 1441 N N . ALA A 1 186 ? 6.180 -1.721 13.808 1.00 82.88 186 ALA A N 1
ATOM 1442 C CA . ALA A 1 186 ? 5.008 -2.219 14.507 1.00 82.88 186 ALA A CA 1
ATOM 1443 C C . ALA A 1 186 ? 5.222 -3.642 15.012 1.00 82.88 186 ALA A C 1
ATOM 1445 O O . ALA A 1 186 ? 5.952 -4.455 14.430 1.00 82.88 186 ALA A O 1
ATOM 1446 N N . ARG A 1 187 ? 4.579 -3.970 16.130 1.00 82.75 187 ARG A N 1
ATOM 1447 C CA . ARG A 1 187 ? 4.573 -5.328 16.668 1.00 82.75 187 ARG A CA 1
ATOM 1448 C C . ARG A 1 187 ? 3.589 -6.183 15.877 1.00 82.75 187 ARG A C 1
ATOM 1450 O O . ARG A 1 187 ? 2.403 -5.879 15.817 1.00 82.75 187 ARG A O 1
ATOM 1457 N N . ARG A 1 188 ? 4.079 -7.277 15.291 1.00 73.69 188 ARG A N 1
ATOM 1458 C CA . ARG A 1 188 ? 3.205 -8.311 14.732 1.00 73.69 188 ARG A CA 1
ATOM 1459 C C . ARG A 1 188 ? 2.513 -9.027 15.889 1.00 73.69 188 ARG A C 1
ATOM 1461 O O . ARG A 1 188 ? 3.177 -9.425 16.846 1.00 73.69 188 ARG A O 1
ATOM 1468 N N . LEU A 1 189 ? 1.192 -9.131 15.816 1.00 68.81 189 LEU A N 1
ATOM 1469 C CA . LEU A 1 189 ? 0.417 -9.925 16.758 1.00 68.81 189 LEU A CA 1
ATOM 1470 C C . LEU A 1 189 ? 0.455 -11.379 16.293 1.00 68.81 189 LEU A C 1
ATOM 1472 O O . LEU A 1 189 ? 0.097 -11.671 15.151 1.00 68.81 189 LEU A O 1
ATOM 1476 N N . ASP A 1 190 ? 0.908 -12.268 17.172 1.00 62.84 190 ASP A N 1
ATOM 1477 C CA . ASP A 1 190 ? 0.707 -13.700 16.997 1.00 62.84 190 ASP A CA 1
ATOM 1478 C C . ASP A 1 190 ? -0.723 -14.007 17.436 1.00 62.84 190 ASP A C 1
ATOM 1480 O O . ASP A 1 190 ? -1.021 -14.159 18.623 1.00 62.84 190 ASP A O 1
ATOM 1484 N N . VAL A 1 191 ? -1.648 -13.955 16.479 1.00 58.34 191 VAL A N 1
ATOM 1485 C CA . VAL A 1 191 ? -3.032 -14.330 16.742 1.00 58.34 191 VAL A CA 1
ATOM 1486 C C . VAL A 1 191 ? -3.052 -15.846 16.812 1.00 58.34 191 VAL A C 1
ATOM 1488 O O . VAL A 1 191 ? -3.143 -16.520 15.785 1.00 58.34 191 VAL A O 1
ATOM 1491 N N . ARG A 1 192 ? -3.012 -16.392 18.032 1.00 52.16 192 ARG A N 1
ATOM 1492 C CA . ARG A 1 192 ? -3.572 -17.725 18.249 1.00 52.16 192 ARG A CA 1
ATOM 1493 C C . ARG A 1 192 ? -5.018 -17.614 17.801 1.00 52.16 192 ARG A C 1
ATOM 1495 O O . ARG A 1 192 ? -5.779 -16.879 18.425 1.00 52.16 192 ARG A O 1
ATOM 1502 N N . VAL A 1 193 ? -5.366 -18.257 16.684 1.00 51.12 193 VAL A N 1
ATOM 1503 C CA . VAL A 1 193 ? -6.763 -18.379 16.258 1.00 51.12 193 VAL A CA 1
ATOM 1504 C C . VAL A 1 193 ? -7.522 -18.801 17.509 1.00 51.12 193 VAL A C 1
ATOM 1506 O O . VAL A 1 193 ? -7.169 -19.849 18.062 1.00 51.12 193 VAL A O 1
ATOM 1509 N N . PRO A 1 194 ? -8.467 -17.993 18.025 1.00 48.34 194 PRO A N 1
ATOM 1510 C CA . PRO A 1 194 ? -9.264 -18.440 19.141 1.00 48.34 194 PRO A CA 1
ATOM 1511 C C . PRO A 1 194 ? -10.026 -19.643 18.606 1.00 48.34 194 PRO A C 1
ATOM 1513 O O . PRO A 1 194 ? -10.972 -19.510 17.832 1.00 48.34 194 PRO A O 1
ATOM 1516 N N . ILE A 1 195 ? -9.558 -20.844 18.948 1.00 43.75 195 ILE A N 1
ATOM 1517 C CA . ILE A 1 195 ? -10.382 -22.031 18.851 1.00 43.75 195 ILE A CA 1
ATOM 1518 C C . ILE A 1 195 ? -11.455 -21.744 19.885 1.00 43.75 195 ILE A C 1
ATOM 1520 O O . ILE A 1 195 ? -11.231 -21.945 21.078 1.00 43.75 195 ILE A O 1
ATOM 1524 N N . ILE A 1 196 ? -12.578 -21.182 19.439 1.00 51.56 196 ILE A N 1
ATOM 1525 C CA . ILE A 1 196 ? -13.774 -21.079 20.258 1.00 51.56 196 ILE A CA 1
ATOM 1526 C C . ILE A 1 196 ? -14.193 -22.530 20.481 1.00 51.56 196 ILE A C 1
ATOM 1528 O O . ILE A 1 196 ? -14.968 -23.104 19.722 1.00 51.56 196 ILE A O 1
ATOM 1532 N N . ARG A 1 197 ? -13.613 -23.169 21.497 1.00 46.56 197 ARG A N 1
ATOM 1533 C CA . ARG A 1 197 ? -14.216 -24.337 22.110 1.00 46.56 197 ARG A CA 1
ATOM 1534 C C . ARG A 1 197 ? -15.447 -23.765 22.788 1.00 46.56 197 ARG A C 1
ATOM 1536 O O . ARG A 1 197 ? -15.313 -23.132 23.829 1.00 46.56 197 ARG A O 1
ATOM 1543 N N . LEU A 1 198 ? -16.614 -23.877 22.149 1.00 53.09 198 LEU A N 1
ATOM 1544 C CA . LEU A 1 198 ? -17.877 -23.632 22.839 1.00 53.09 198 LEU A CA 1
ATOM 1545 C C . LEU A 1 198 ? -17.891 -24.607 24.016 1.00 53.09 198 LEU A C 1
ATOM 1547 O O . LEU A 1 198 ? -18.150 -25.792 23.825 1.00 53.09 198 LEU A O 1
ATOM 1551 N N . ALA A 1 199 ? -17.507 -24.139 25.202 1.00 53.91 199 ALA A N 1
ATOM 1552 C CA . ALA A 1 199 ? -17.348 -25.015 26.351 1.00 53.91 199 ALA A CA 1
ATOM 1553 C C . ALA A 1 199 ? -18.708 -25.562 26.803 1.00 53.91 199 ALA A C 1
ATOM 1555 O O . ALA A 1 199 ? -18.753 -26.675 27.318 1.00 53.91 199 ALA A O 1
ATOM 1556 N N . LYS A 1 200 ? -19.815 -24.850 26.529 1.00 68.31 200 LYS A N 1
ATOM 1557 C CA . LYS A 1 200 ? -21.185 -25.331 26.750 1.00 68.31 200 LYS A CA 1
ATOM 1558 C C . LYS A 1 200 ? -22.159 -24.768 25.692 1.00 68.31 200 LYS A C 1
ATOM 1560 O O . LYS A 1 200 ? -22.173 -23.557 25.465 1.00 68.31 200 LYS A O 1
ATOM 1565 N N . PRO A 1 201 ? -23.001 -25.601 25.047 1.00 69.56 201 PRO A N 1
ATOM 1566 C CA . PRO A 1 201 ? -23.975 -25.150 24.043 1.00 69.56 201 PRO A CA 1
ATOM 1567 C C . PRO A 1 201 ? -25.005 -24.142 24.575 1.00 69.56 201 PRO A C 1
ATOM 1569 O O . PRO A 1 201 ? -25.422 -23.251 23.841 1.00 69.56 201 PRO A O 1
ATOM 1572 N N . LEU A 1 202 ? -25.392 -24.259 25.850 1.00 73.81 202 LEU A N 1
ATOM 1573 C CA . LEU A 1 202 ? -26.369 -23.369 26.490 1.00 73.81 202 LEU A CA 1
ATOM 1574 C C . LEU A 1 202 ? -25.788 -21.973 26.764 1.00 73.81 202 LEU A C 1
ATOM 1576 O O . LEU A 1 202 ? -26.427 -20.972 26.445 1.00 73.81 202 LEU A O 1
ATOM 1580 N N . GLU A 1 203 ? -24.538 -21.889 27.227 1.00 73.62 203 GLU A N 1
ATOM 1581 C CA . GLU A 1 203 ? -23.818 -20.611 27.371 1.00 73.62 203 GLU A CA 1
ATOM 1582 C C . GLU A 1 203 ? -23.678 -19.892 26.026 1.00 73.62 203 GLU A C 1
ATOM 1584 O O . GLU A 1 203 ? -23.805 -18.672 25.941 1.00 73.62 203 GLU A O 1
ATOM 1589 N N . ALA A 1 204 ? -23.502 -20.640 24.934 1.00 69.69 204 ALA A N 1
ATOM 1590 C CA . ALA A 1 204 ? -23.441 -20.055 23.601 1.00 69.69 204 ALA A CA 1
ATOM 1591 C C . ALA A 1 204 ? -24.763 -19.420 23.146 1.00 69.69 204 ALA A C 1
ATOM 1593 O O . ALA A 1 204 ? -24.728 -18.510 22.316 1.00 69.69 204 ALA A O 1
ATOM 1594 N N . LEU A 1 205 ? -25.896 -19.874 23.689 1.00 73.44 205 LEU A N 1
ATOM 1595 C CA . LEU A 1 205 ? -27.221 -19.283 23.493 1.00 73.44 205 LEU A CA 1
ATOM 1596 C C . LEU A 1 205 ? -27.503 -18.134 24.485 1.00 73.44 205 LEU A C 1
ATOM 1598 O O . LEU A 1 205 ? -28.526 -17.465 24.373 1.00 73.44 205 LEU A O 1
ATOM 1602 N N . GLY A 1 206 ? -26.584 -17.846 25.412 1.00 71.12 206 GLY A N 1
ATOM 1603 C CA . GLY A 1 206 ? -26.724 -16.789 26.415 1.00 71.12 206 GLY A CA 1
ATOM 1604 C C . GLY A 1 206 ? -27.380 -17.234 27.725 1.00 71.12 206 GLY A C 1
ATOM 1605 O O . GLY A 1 206 ? -27.779 -16.374 28.512 1.00 71.12 206 GLY A O 1
ATOM 1606 N N . PHE A 1 207 ? -27.499 -18.545 27.969 1.00 76.75 207 PHE A N 1
ATOM 1607 C CA . PHE A 1 207 ? -27.895 -19.088 29.270 1.00 76.75 207 PHE A CA 1
ATOM 1608 C C . PHE A 1 207 ? -26.665 -19.206 30.173 1.00 76.75 207 PHE A C 1
ATOM 1610 O O . PHE A 1 207 ? -25.750 -19.975 29.885 1.00 76.75 207 PHE A O 1
ATOM 1617 N N . THR A 1 208 ? -26.632 -18.442 31.258 1.00 70.50 208 THR A N 1
ATOM 1618 C CA . THR A 1 208 ? -25.593 -18.538 32.289 1.00 70.50 208 THR A CA 1
ATOM 1619 C C . THR A 1 208 ? -26.110 -19.372 33.457 1.00 70.50 208 THR A C 1
ATOM 1621 O O . THR A 1 208 ? -27.298 -19.336 33.760 1.00 70.50 208 THR A O 1
ATOM 1624 N N . GLU A 1 209 ? -25.236 -20.107 34.150 1.00 64.44 209 GLU A N 1
ATOM 1625 C CA . GLU A 1 209 ? -25.629 -20.876 35.350 1.00 64.44 209 GLU A CA 1
ATOM 1626 C C . GLU A 1 209 ? -26.176 -19.972 36.477 1.00 64.44 209 GLU A C 1
ATOM 1628 O O . GLU A 1 209 ? -26.902 -20.428 37.355 1.00 64.44 209 GLU A O 1
ATOM 1633 N N . GLU A 1 210 ? -25.888 -18.670 36.410 1.00 61.09 210 GLU A N 1
ATOM 1634 C CA . GLU A 1 210 ? -26.378 -17.641 37.329 1.00 61.09 210 GLU A CA 1
ATOM 1635 C C . GLU A 1 210 ? -27.851 -17.249 37.110 1.00 61.09 210 GLU A C 1
ATOM 1637 O O . GLU A 1 210 ? -28.421 -16.571 37.963 1.00 61.09 210 GLU A O 1
ATOM 1642 N N . SER A 1 211 ? -28.491 -17.640 35.997 1.00 60.69 211 SER A N 1
ATOM 1643 C CA . SER A 1 211 ? -29.861 -17.196 35.692 1.00 60.69 211 SER A CA 1
ATOM 1644 C C . SER A 1 211 ? -30.940 -17.861 36.555 1.00 60.69 211 SER A C 1
ATOM 1646 O O . SER A 1 211 ? -32.057 -17.353 36.618 1.00 60.69 211 SER A O 1
ATOM 1648 N N . GLY A 1 212 ? -30.630 -18.972 37.238 1.00 64.25 212 GLY A N 1
ATOM 1649 C CA . GLY A 1 212 ? -31.572 -19.672 38.122 1.00 64.25 212 GLY A CA 1
ATOM 1650 C C . GLY A 1 212 ? -32.821 -20.219 37.415 1.00 64.25 212 GLY A C 1
ATOM 1651 O O . GLY A 1 212 ? -33.819 -20.520 38.068 1.00 64.25 212 GLY A O 1
ATOM 1652 N N . GLU A 1 213 ? -32.792 -20.324 36.086 1.00 74.38 213 GLU A N 1
ATOM 1653 C CA . GLU A 1 213 ? -33.927 -20.756 35.273 1.00 74.38 213 GLU A CA 1
ATOM 1654 C C . GLU A 1 213 ? -34.132 -22.273 35.349 1.00 74.38 213 GLU A C 1
ATOM 1656 O O . GLU A 1 213 ? -33.186 -23.058 35.419 1.00 74.38 213 GLU A O 1
ATOM 1661 N N . SER A 1 214 ? -35.394 -22.708 35.319 1.00 77.06 214 SER A N 1
ATOM 1662 C CA . SER A 1 214 ? -35.710 -24.136 35.281 1.00 77.06 214 SER A CA 1
ATOM 1663 C C . SER A 1 214 ? -35.362 -24.737 33.913 1.00 77.06 214 SER A C 1
ATOM 1665 O O . SER A 1 214 ? -35.552 -24.101 32.876 1.00 77.06 214 SER A O 1
ATOM 1667 N N . ASN A 1 215 ? -34.955 -26.008 33.880 1.00 76.62 215 ASN A N 1
ATOM 1668 C CA . ASN A 1 215 ? -34.670 -26.701 32.615 1.00 76.62 215 ASN A CA 1
ATOM 1669 C C . ASN A 1 215 ? -35.866 -26.681 31.643 1.00 76.62 215 ASN A C 1
ATOM 1671 O O . ASN A 1 215 ? -35.682 -26.659 30.430 1.00 76.62 215 ASN A O 1
ATOM 1675 N N . VAL A 1 216 ? -37.096 -26.669 32.169 1.00 79.38 216 VAL A N 1
ATOM 1676 C CA . VAL A 1 216 ? -38.329 -26.645 31.367 1.00 79.38 216 VAL A CA 1
ATOM 1677 C C . VAL A 1 216 ? -38.500 -25.298 30.664 1.00 79.38 216 VAL A C 1
ATOM 1679 O O . VAL A 1 216 ? -38.805 -25.262 29.475 1.00 79.38 216 VAL A O 1
ATOM 1682 N N . THR A 1 217 ? -38.254 -24.190 31.368 1.00 80.75 217 THR A N 1
ATOM 1683 C CA . THR A 1 217 ? -38.304 -22.841 30.783 1.00 80.75 217 THR A CA 1
ATOM 1684 C C . THR A 1 217 ? -37.235 -22.656 29.708 1.00 80.75 217 THR A C 1
ATOM 1686 O O . THR A 1 217 ? -37.552 -22.177 28.625 1.00 80.75 217 THR A O 1
ATOM 1689 N N . THR A 1 218 ? -36.014 -23.147 29.940 1.00 80.69 218 THR A N 1
ATOM 1690 C CA . THR A 1 218 ? -34.925 -23.102 28.951 1.00 80.69 218 THR A CA 1
ATOM 1691 C C . THR A 1 218 ? -35.269 -23.875 27.675 1.00 80.69 218 THR A C 1
ATOM 1693 O O . THR A 1 218 ? -35.046 -23.380 26.574 1.00 80.69 218 THR A O 1
ATOM 1696 N N . ILE A 1 219 ? -35.837 -25.082 27.796 1.00 81.81 219 ILE A N 1
ATOM 1697 C CA . ILE A 1 219 ? -36.233 -25.889 26.630 1.00 81.81 219 ILE A CA 1
ATOM 1698 C C . ILE A 1 219 ? -37.361 -25.204 25.851 1.00 81.81 219 ILE A C 1
ATOM 1700 O O . ILE A 1 219 ? -37.294 -25.147 24.625 1.00 81.81 219 ILE A O 1
ATOM 1704 N N . ASN A 1 220 ? -38.363 -24.657 26.544 1.00 84.81 220 ASN A N 1
ATOM 1705 C CA . ASN A 1 220 ? -39.480 -23.969 25.896 1.00 84.81 220 ASN A CA 1
ATOM 1706 C C . ASN A 1 220 ? -39.009 -22.747 25.095 1.00 84.81 220 ASN A C 1
ATOM 1708 O O . ASN A 1 220 ? -39.448 -22.565 23.965 1.00 84.81 220 ASN A O 1
ATOM 1712 N N . GLU A 1 221 ? -38.074 -21.959 25.631 1.00 83.19 221 GLU A N 1
ATOM 1713 C CA . GLU A 1 221 ? -37.499 -20.816 24.911 1.00 83.19 221 GLU A CA 1
ATOM 1714 C C . GLU A 1 221 ? -36.689 -21.242 23.680 1.00 83.19 221 GLU A C 1
ATOM 1716 O O . GLU A 1 221 ? -36.797 -20.613 22.632 1.00 83.19 221 GLU A O 1
ATOM 1721 N N . ILE A 1 222 ? -35.899 -22.319 23.773 1.00 83.44 222 ILE A N 1
ATOM 1722 C CA . ILE A 1 222 ? -35.090 -22.817 22.645 1.00 83.44 222 ILE A CA 1
ATOM 1723 C C . ILE A 1 222 ? -35.973 -23.348 21.508 1.00 83.44 222 ILE A C 1
ATOM 1725 O O . ILE A 1 222 ? -35.598 -23.252 20.344 1.00 83.44 222 ILE A O 1
ATOM 1729 N N . VAL A 1 223 ? -37.125 -23.939 21.822 1.00 86.00 223 VAL A N 1
ATOM 1730 C CA . VAL A 1 223 ? -38.033 -24.499 20.809 1.00 86.00 223 VAL A CA 1
ATOM 1731 C C . VAL A 1 223 ? -38.906 -23.415 20.167 1.00 86.00 223 VAL A C 1
ATOM 1733 O O . VAL A 1 223 ? -39.354 -23.595 19.035 1.00 86.00 223 VAL A O 1
ATOM 1736 N N . GLU A 1 224 ? -39.122 -22.286 20.847 1.00 87.50 224 GLU A N 1
ATOM 1737 C CA . GLU A 1 224 ? -39.993 -21.202 20.392 1.00 87.50 224 GLU A CA 1
ATOM 1738 C C . GLU A 1 224 ? -39.440 -20.514 19.122 1.00 87.50 224 GLU A C 1
ATOM 1740 O O . GLU A 1 224 ? -38.415 -19.824 19.171 1.00 87.50 224 GLU A O 1
ATOM 1745 N N . PRO A 1 225 ? -40.126 -20.613 17.964 1.00 84.19 225 PRO A N 1
ATOM 1746 C CA . PRO A 1 225 ? -39.639 -20.028 16.711 1.00 84.19 225 PRO A CA 1
ATOM 1747 C C . PRO A 1 225 ? -39.491 -18.502 16.766 1.00 84.19 225 PRO A C 1
ATOM 1749 O O . PRO A 1 225 ? -38.637 -17.935 16.085 1.00 84.19 225 PRO A O 1
ATOM 1752 N N . ASN A 1 226 ? -40.297 -17.830 17.594 1.00 85.06 226 ASN A N 1
ATOM 1753 C CA . ASN A 1 226 ? -40.296 -16.372 17.744 1.00 85.06 226 ASN A CA 1
ATOM 1754 C C . ASN A 1 226 ? -39.059 -15.822 18.474 1.00 85.06 226 ASN A C 1
ATOM 1756 O O . ASN A 1 226 ? -38.804 -14.612 18.427 1.00 85.06 226 ASN A O 1
ATOM 1760 N N . GLU A 1 227 ? -38.279 -16.685 19.130 1.00 85.69 227 GLU A N 1
ATOM 1761 C CA . GLU A 1 227 ? -37.010 -16.307 19.754 1.00 85.69 227 GLU A CA 1
ATOM 1762 C C . GLU A 1 227 ? -35.835 -16.312 18.769 1.00 85.69 227 GLU A C 1
ATOM 1764 O O . GLU A 1 227 ? -34.751 -15.822 19.089 1.00 85.69 227 GLU A O 1
ATOM 1769 N N . TYR A 1 228 ? -36.034 -16.785 17.538 1.00 85.69 228 TYR A N 1
ATOM 1770 C CA . TYR A 1 228 ? -35.030 -16.727 16.482 1.00 85.69 228 TYR A CA 1
ATOM 1771 C C . TYR A 1 228 ? -35.208 -15.459 15.649 1.00 85.69 228 TYR A C 1
ATOM 1773 O O . TYR A 1 228 ? -36.135 -15.325 14.854 1.00 85.69 228 TYR A O 1
ATOM 1781 N N . ILE A 1 229 ? -34.287 -14.513 15.822 1.00 83.00 229 ILE A N 1
ATOM 1782 C CA . ILE A 1 229 ? -34.318 -13.214 15.153 1.00 83.00 229 ILE A CA 1
ATOM 1783 C C . ILE A 1 229 ? -33.202 -13.099 14.118 1.00 83.00 229 ILE A C 1
ATOM 1785 O O . ILE A 1 229 ? -32.107 -13.636 14.281 1.00 83.00 229 ILE A O 1
ATOM 1789 N N . VAL A 1 230 ? -33.444 -12.323 13.066 1.00 79.38 230 VAL A N 1
ATOM 1790 C CA . VAL A 1 230 ? -32.356 -11.792 12.241 1.00 79.38 230 VAL A CA 1
ATOM 1791 C C . VAL A 1 230 ? -31.777 -10.610 13.009 1.00 79.38 230 VAL A C 1
ATOM 1793 O O . VAL A 1 230 ? -32.420 -9.565 13.095 1.00 79.38 230 VAL A O 1
ATOM 1796 N N . ALA A 1 231 ? -30.606 -10.767 13.633 1.00 66.88 231 ALA A N 1
ATOM 1797 C CA . ALA A 1 231 ? -30.035 -9.636 14.354 1.00 66.88 231 ALA A CA 1
ATOM 1798 C C . ALA A 1 231 ? -29.539 -8.585 13.367 1.00 66.88 231 ALA A C 1
ATOM 1800 O O . ALA A 1 231 ? -28.641 -8.818 12.555 1.00 66.88 231 ALA A O 1
ATOM 1801 N N . SER A 1 232 ? -30.117 -7.400 13.488 1.00 63.22 232 SER A N 1
ATOM 1802 C CA . SER A 1 232 ? -29.545 -6.191 12.928 1.00 63.22 232 SER A CA 1
ATOM 1803 C C . SER A 1 232 ? -28.243 -5.895 13.668 1.00 63.22 232 SER A C 1
ATOM 1805 O O . SER A 1 232 ? -28.198 -5.935 14.900 1.00 63.22 232 SER A O 1
ATOM 1807 N N . GLY A 1 233 ? -27.176 -5.606 12.921 1.00 61.00 233 GLY A N 1
ATOM 1808 C CA . GLY A 1 233 ? -25.939 -5.101 13.510 1.00 61.00 233 GLY A CA 1
ATOM 1809 C C . GLY A 1 233 ? -26.195 -3.828 14.329 1.00 61.00 233 GLY A C 1
ATOM 1810 O O . GLY A 1 233 ? -27.262 -3.217 14.209 1.00 61.00 233 GLY A O 1
ATOM 1811 N N . PRO A 1 234 ? -25.236 -3.408 15.165 1.00 60.34 234 PRO A N 1
ATOM 1812 C CA . PRO A 1 234 ? -25.406 -2.202 15.958 1.00 60.34 234 PRO A CA 1
ATOM 1813 C C . PRO A 1 234 ? -25.719 -1.008 15.039 1.00 60.34 234 PRO A C 1
ATOM 1815 O O . PRO A 1 234 ? -25.014 -0.759 14.063 1.00 60.34 234 PRO A O 1
ATOM 1818 N N . VAL A 1 235 ? -26.822 -0.313 15.321 1.00 56.97 235 VAL A N 1
ATOM 1819 C CA . VAL A 1 235 ? -27.315 0.808 14.507 1.00 56.97 235 VAL A CA 1
ATOM 1820 C C . VAL A 1 235 ? -26.601 2.091 14.935 1.00 56.97 235 VAL A C 1
ATOM 1822 O O . VAL A 1 235 ? -26.403 2.326 16.131 1.00 56.97 235 VAL A O 1
ATOM 1825 N N . ALA A 1 236 ? -26.211 2.921 13.964 1.00 56.22 236 ALA A N 1
ATOM 1826 C CA . ALA A 1 236 ? -25.660 4.248 14.218 1.00 56.22 236 ALA A CA 1
ATOM 1827 C C . ALA A 1 236 ? -26.633 5.060 15.086 1.00 56.22 236 ALA A C 1
ATOM 1829 O O . ALA A 1 236 ? -27.799 5.221 14.725 1.00 56.22 236 ALA A O 1
ATOM 1830 N N . GLN A 1 237 ? -26.172 5.604 16.213 1.00 59.16 237 GLN A N 1
ATOM 1831 C CA . GLN A 1 237 ? -26.988 6.573 16.942 1.00 59.16 237 GLN A CA 1
ATOM 1832 C C . GLN A 1 237 ? -26.998 7.901 16.165 1.00 59.16 237 GLN A C 1
ATOM 1834 O O . GLN A 1 237 ? -25.920 8.417 15.844 1.00 59.16 237 GLN A O 1
ATOM 1839 N N . PRO A 1 238 ? -28.175 8.475 15.861 1.00 57.31 238 PRO A N 1
ATOM 1840 C CA . PRO A 1 238 ? -28.257 9.756 15.173 1.00 57.31 238 PRO A CA 1
ATOM 1841 C C . PRO A 1 238 ? -27.614 10.859 16.027 1.00 57.31 238 PRO A C 1
ATOM 1843 O O . PRO A 1 238 ? -27.863 10.955 17.226 1.00 57.31 238 PRO A O 1
ATOM 1846 N N . GLY A 1 239 ? -26.765 11.684 15.405 1.00 60.19 239 GLY A N 1
ATOM 1847 C CA . GLY A 1 239 ? -26.097 12.815 16.063 1.00 60.19 239 GLY A CA 1
ATOM 1848 C C . GLY A 1 239 ? -24.735 12.515 16.702 1.00 60.19 239 GLY A C 1
ATOM 1849 O O . GLY A 1 239 ? -24.195 13.385 17.384 1.00 60.19 239 GLY A O 1
ATOM 1850 N N . GLN A 1 240 ? -24.144 11.329 16.497 1.00 61.50 240 GLN A N 1
ATOM 1851 C CA . GLN A 1 240 ? -22.773 11.093 16.963 1.00 61.50 240 GLN A CA 1
ATOM 1852 C C . GLN A 1 240 ? -21.745 11.949 16.198 1.00 61.50 240 GLN A C 1
ATOM 1854 O O . GLN A 1 240 ? -21.866 12.113 14.979 1.00 61.50 240 GLN A O 1
ATOM 1859 N N . PRO A 1 241 ? -20.724 12.490 16.897 1.00 62.31 241 PRO A N 1
ATOM 1860 C CA . PRO A 1 241 ? -19.689 13.300 16.271 1.00 62.31 241 PRO A CA 1
ATOM 1861 C C . PRO A 1 241 ? -18.901 12.445 15.282 1.00 62.31 241 PRO A C 1
ATOM 1863 O O . PRO A 1 241 ? -18.332 11.413 15.644 1.00 62.31 241 PRO A O 1
ATOM 1866 N N . LYS A 1 242 ? -18.875 12.887 14.025 1.00 66.50 242 LYS A N 1
ATOM 1867 C CA . LYS A 1 242 ? -18.181 12.189 12.947 1.00 66.50 242 LYS A CA 1
ATOM 1868 C C . LYS A 1 242 ? -16.676 12.441 13.084 1.00 66.50 242 LYS A C 1
ATOM 1870 O O . LYS A 1 242 ? -16.281 13.608 13.171 1.00 66.50 242 LYS A O 1
ATOM 1875 N N . PRO A 1 243 ? -15.836 11.396 13.168 1.00 70.94 243 PRO A N 1
ATOM 1876 C CA . PRO A 1 243 ? -14.394 11.575 13.085 1.00 70.94 243 PRO A CA 1
ATOM 1877 C C . PRO A 1 243 ? -14.026 11.986 11.660 1.00 70.94 243 PRO A C 1
ATOM 1879 O O . PRO A 1 243 ? -14.542 11.408 10.713 1.00 70.94 243 PRO A O 1
ATOM 1882 N N . ILE A 1 244 ? -13.134 12.964 11.524 1.00 78.88 244 ILE A N 1
ATOM 1883 C CA . ILE A 1 244 ? -12.561 13.411 10.259 1.00 78.88 244 ILE A CA 1
ATOM 1884 C C . ILE A 1 244 ? -11.059 13.113 10.266 1.00 78.88 244 ILE A C 1
ATOM 1886 O O . ILE A 1 244 ? -10.324 13.647 11.096 1.00 78.88 244 ILE A O 1
ATOM 1890 N N . PHE A 1 245 ? -10.572 12.277 9.358 1.00 82.31 245 PHE A N 1
ATOM 1891 C CA . PHE A 1 245 ? -9.161 11.969 9.183 1.00 82.31 245 PHE A CA 1
ATOM 1892 C C . PHE A 1 245 ? -8.425 13.184 8.617 1.00 82.31 245 PHE A C 1
ATOM 1894 O O . PHE A 1 245 ? -8.741 13.685 7.537 1.00 82.31 245 PHE A O 1
ATOM 1901 N N . LYS A 1 246 ? -7.416 13.659 9.351 1.00 84.75 246 LYS A N 1
ATOM 1902 C CA . LYS A 1 246 ? -6.623 14.836 8.976 1.00 84.75 246 LYS A CA 1
ATOM 1903 C C . LYS A 1 246 ? -5.292 14.483 8.350 1.00 84.75 246 LYS A C 1
ATOM 1905 O O . LYS A 1 246 ? -4.860 15.166 7.424 1.00 84.75 246 LYS A O 1
ATOM 1910 N N . GLY A 1 247 ? -4.630 13.444 8.843 1.00 86.06 247 GLY A N 1
ATOM 1911 C CA . GLY A 1 247 ? -3.309 13.113 8.342 1.00 86.06 247 GLY A CA 1
ATOM 1912 C C . GLY A 1 247 ? -2.605 12.003 9.095 1.00 86.06 247 GLY A C 1
ATOM 1913 O O . GLY A 1 247 ? -3.088 11.459 10.088 1.00 86.06 247 GLY A O 1
ATOM 1914 N N . ILE A 1 248 ? -1.433 11.679 8.563 1.00 90.44 248 ILE A N 1
ATOM 1915 C CA . ILE A 1 248 ? -0.511 10.684 9.096 1.00 90.44 248 ILE A CA 1
ATOM 1916 C C . ILE A 1 248 ? 0.649 11.456 9.710 1.00 90.44 248 ILE A C 1
ATOM 1918 O O . ILE A 1 248 ? 1.202 12.329 9.049 1.00 90.44 248 ILE A O 1
ATOM 1922 N N . HIS A 1 249 ? 1.036 11.119 10.931 1.00 90.25 249 HIS A N 1
ATOM 1923 C CA . HIS A 1 249 ? 2.237 11.622 11.579 1.00 90.25 249 HIS A CA 1
ATOM 1924 C C . HIS A 1 249 ? 3.242 10.479 11.732 1.00 90.25 249 HIS A C 1
ATOM 1926 O O . HIS A 1 249 ? 2.885 9.400 12.210 1.00 90.25 249 HIS A O 1
ATOM 1932 N N . LEU A 1 250 ? 4.490 10.703 11.335 1.00 90.12 250 LEU A N 1
ATOM 1933 C CA . LEU A 1 250 ? 5.583 9.751 11.503 1.00 90.12 250 LEU A CA 1
ATOM 1934 C C . LEU A 1 250 ? 6.608 10.307 12.484 1.00 90.12 250 LEU A C 1
ATOM 1936 O O . LEU A 1 250 ? 7.134 11.403 12.304 1.00 90.12 250 LEU A O 1
ATOM 1940 N N . GLU A 1 251 ? 6.905 9.518 13.507 1.00 89.12 251 GLU A N 1
ATOM 1941 C CA . GLU A 1 251 ? 7.935 9.813 14.497 1.00 89.12 251 GLU A CA 1
ATOM 1942 C C . GLU A 1 251 ? 9.057 8.784 14.377 1.00 89.12 251 GLU A C 1
ATOM 1944 O O . GLU A 1 251 ? 8.795 7.581 14.333 1.00 89.12 251 GLU A O 1
ATOM 1949 N N . LEU A 1 252 ? 10.305 9.240 14.296 1.00 87.38 252 LEU A N 1
ATOM 1950 C CA . LEU A 1 252 ? 11.455 8.348 14.209 1.00 87.38 252 LEU A CA 1
ATOM 1951 C C . LEU A 1 252 ? 11.600 7.545 15.509 1.00 87.38 252 LEU A C 1
ATOM 1953 O O . LEU A 1 252 ? 11.622 8.114 16.599 1.00 87.38 252 LEU A O 1
ATOM 1957 N N . VAL A 1 253 ? 11.728 6.221 15.404 1.00 84.94 253 VAL A N 1
ATOM 1958 C CA . VAL A 1 253 ? 11.953 5.365 16.573 1.00 84.94 253 VAL A CA 1
ATOM 1959 C C . VAL A 1 253 ? 13.453 5.341 16.896 1.00 84.94 253 VAL A C 1
ATOM 1961 O O . VAL A 1 253 ? 14.235 4.901 16.055 1.00 84.94 253 VAL A O 1
ATOM 1964 N N . PRO A 1 254 ? 13.879 5.735 18.113 1.00 70.25 254 PRO A N 1
ATOM 1965 C CA . PRO A 1 254 ? 15.300 5.799 18.481 1.00 70.25 254 PRO A CA 1
ATOM 1966 C C . PRO A 1 254 ? 16.013 4.439 18.530 1.00 70.25 254 PRO A C 1
ATOM 1968 O O . PRO A 1 254 ? 17.234 4.378 18.630 1.00 70.25 254 PRO A O 1
ATOM 1971 N N . THR A 1 255 ? 15.265 3.333 18.516 1.00 62.12 255 THR A N 1
ATOM 1972 C CA . THR A 1 255 ? 15.795 1.982 18.715 1.00 62.12 255 THR A CA 1
ATOM 1973 C C . THR A 1 255 ? 15.486 1.116 17.502 1.00 62.12 255 THR A C 1
ATOM 1975 O O . THR A 1 255 ? 14.357 0.652 17.328 1.00 62.12 255 THR A O 1
ATOM 1978 N N . ALA A 1 256 ? 16.506 0.869 16.680 1.00 51.66 256 ALA A N 1
ATOM 1979 C CA . ALA A 1 256 ? 16.446 -0.152 15.646 1.00 51.66 256 ALA A CA 1
ATOM 1980 C C . ALA A 1 256 ? 16.155 -1.503 16.311 1.00 51.66 256 ALA A C 1
ATOM 1982 O O . ALA A 1 256 ? 16.859 -1.917 17.238 1.00 51.66 256 ALA A O 1
ATOM 1983 N N . ARG A 1 257 ? 15.133 -2.226 15.844 1.00 49.09 257 ARG A N 1
ATOM 1984 C CA . ARG A 1 257 ? 15.088 -3.661 16.120 1.00 49.09 257 ARG A CA 1
ATOM 1985 C C . ARG A 1 257 ? 16.384 -4.253 15.576 1.00 49.09 257 ARG A C 1
ATOM 1987 O O . ARG A 1 257 ? 16.642 -4.173 14.378 1.00 49.09 257 ARG A O 1
ATOM 1994 N N . LEU A 1 258 ? 17.179 -4.870 16.448 1.00 44.41 258 LEU A N 1
ATOM 1995 C CA . LEU A 1 258 ? 18.180 -5.853 16.046 1.00 44.41 258 LEU A CA 1
ATOM 1996 C C . LEU A 1 258 ? 17.422 -7.036 15.429 1.00 44.41 258 LEU A C 1
ATOM 1998 O O . LEU A 1 258 ? 17.157 -8.040 16.086 1.00 44.41 258 LEU A O 1
ATOM 2002 N N . ASN A 1 259 ? 16.979 -6.895 14.181 1.00 44.25 259 ASN A N 1
ATOM 2003 C CA . ASN A 1 259 ? 16.535 -8.036 13.406 1.00 44.25 259 ASN A CA 1
ATOM 2004 C C . ASN A 1 259 ? 17.788 -8.865 13.113 1.00 44.25 259 ASN A C 1
ATOM 2006 O O . ASN A 1 259 ? 18.769 -8.361 12.566 1.00 44.25 259 ASN A O 1
ATOM 2010 N N . ILE A 1 260 ? 17.759 -10.132 13.523 1.00 40.50 260 ILE A N 1
ATOM 2011 C CA . ILE A 1 260 ? 18.776 -11.130 13.196 1.00 40.50 260 ILE A CA 1
ATOM 2012 C C . ILE A 1 260 ? 18.855 -11.191 11.663 1.00 40.50 260 ILE A C 1
ATOM 2014 O O . ILE A 1 260 ? 17.927 -11.672 11.016 1.00 40.50 260 ILE A O 1
ATOM 2018 N N . GLY A 1 261 ? 19.924 -10.623 11.098 1.00 46.16 261 GLY A N 1
ATOM 2019 C CA . GLY A 1 261 ? 20.102 -10.449 9.653 1.00 46.16 261 GLY A CA 1
ATOM 2020 C C . GLY A 1 261 ? 20.279 -8.997 9.199 1.00 46.16 261 GLY A C 1
ATOM 2021 O O . GLY A 1 261 ? 19.713 -8.627 8.175 1.00 46.16 261 GLY A O 1
ATOM 2022 N N . GLN A 1 262 ? 21.046 -8.174 9.930 1.00 46.59 262 GLN A N 1
ATOM 2023 C CA . GLN A 1 262 ? 21.523 -6.884 9.416 1.00 46.59 262 GLN A CA 1
ATOM 2024 C C . GLN A 1 262 ? 22.250 -7.107 8.081 1.00 46.59 262 GLN A C 1
ATOM 2026 O O . GLN A 1 262 ? 23.385 -7.579 8.041 1.00 46.59 262 GLN A O 1
ATOM 2031 N N . SER A 1 263 ? 21.588 -6.778 6.977 1.00 49.09 263 SER A N 1
ATOM 2032 C CA . SER A 1 263 ? 22.235 -6.622 5.681 1.00 49.09 263 SER A CA 1
ATOM 2033 C C . SER A 1 263 ? 23.088 -5.358 5.742 1.00 49.09 263 SER A C 1
ATOM 2035 O O . SER A 1 263 ? 22.552 -4.253 5.858 1.00 49.09 263 SER A O 1
ATOM 2037 N N . LEU A 1 264 ? 24.408 -5.539 5.716 1.00 46.41 264 LEU A N 1
ATOM 2038 C CA . LEU A 1 264 ? 25.409 -4.472 5.684 1.00 46.41 264 LEU A CA 1
ATOM 2039 C C . LEU A 1 264 ? 25.009 -3.376 4.676 1.00 46.41 264 LEU A C 1
ATOM 2041 O O . LEU A 1 264 ? 24.937 -3.639 3.479 1.00 46.41 264 LEU A O 1
ATOM 2045 N N . GLY A 1 265 ? 24.748 -2.158 5.166 1.00 53.00 265 GLY A N 1
ATOM 2046 C CA . GLY A 1 265 ? 24.582 -0.954 4.340 1.00 53.00 265 GLY A CA 1
ATOM 2047 C C . GLY A 1 265 ? 23.152 -0.501 4.004 1.00 53.00 265 GLY A C 1
ATOM 2048 O O . GLY A 1 265 ? 23.017 0.515 3.330 1.00 53.00 265 GLY A O 1
ATOM 2049 N N . LEU A 1 266 ? 22.090 -1.182 4.459 1.00 57.56 266 LEU A N 1
ATOM 2050 C CA . LEU A 1 266 ? 20.710 -0.709 4.237 1.00 57.56 266 LEU A CA 1
ATOM 2051 C C . LEU A 1 266 ? 20.235 0.256 5.343 1.00 57.56 266 LEU A C 1
ATOM 2053 O O . LEU A 1 266 ? 20.561 0.040 6.513 1.00 57.56 266 LEU A O 1
ATOM 2057 N N . PRO A 1 267 ? 19.433 1.292 5.015 1.00 60.91 267 PRO A N 1
ATOM 2058 C CA . PRO A 1 267 ? 18.893 2.205 6.015 1.00 60.91 267 PRO A CA 1
ATOM 2059 C C . PRO A 1 267 ? 17.995 1.453 7.004 1.00 60.91 267 PRO A C 1
ATOM 2061 O O . PRO A 1 267 ? 17.056 0.752 6.621 1.00 60.91 267 PRO A O 1
ATOM 2064 N N . THR A 1 268 ? 18.315 1.597 8.291 1.00 64.19 268 THR A N 1
ATOM 2065 C CA . THR A 1 268 ? 17.666 0.885 9.412 1.00 64.19 268 THR A CA 1
ATOM 2066 C C . THR A 1 268 ? 16.614 1.747 10.112 1.00 64.19 268 THR A C 1
ATOM 2068 O O . THR A 1 268 ? 16.154 1.413 11.202 1.00 64.19 268 THR A O 1
ATOM 2071 N N . GLU A 1 269 ? 16.277 2.895 9.528 1.00 77.75 269 GLU A N 1
ATOM 2072 C CA . GLU A 1 269 ? 15.338 3.831 10.128 1.00 77.75 269 GLU A CA 1
ATOM 2073 C C . GLU A 1 269 ? 13.931 3.249 10.107 1.00 77.75 269 GLU A C 1
ATOM 2075 O O . GLU A 1 269 ? 13.376 2.935 9.051 1.00 77.75 269 GLU A O 1
ATOM 2080 N N . GLU A 1 270 ? 13.339 3.132 11.287 1.00 85.00 270 GLU A N 1
ATOM 2081 C CA . GLU A 1 270 ? 11.950 2.742 11.425 1.00 85.00 270 GLU A CA 1
ATOM 2082 C C . GLU A 1 270 ? 11.168 3.870 12.092 1.00 85.00 270 GLU A C 1
ATOM 2084 O O . GLU A 1 270 ? 11.620 4.496 13.052 1.00 85.00 270 GLU A O 1
ATOM 2089 N N . TYR A 1 271 ? 9.960 4.103 11.593 1.00 88.44 271 TYR A N 1
ATOM 2090 C CA . TYR A 1 271 ? 9.083 5.164 12.063 1.00 88.44 271 TYR A CA 1
ATOM 2091 C C . TYR A 1 271 ? 7.877 4.572 12.790 1.00 88.44 271 TYR A C 1
ATOM 2093 O O . TYR A 1 271 ? 7.321 3.542 12.395 1.00 88.44 271 TYR A O 1
ATOM 2101 N N . ARG A 1 272 ? 7.443 5.238 13.857 1.00 89.62 272 ARG A N 1
ATOM 2102 C CA . ARG A 1 272 ? 6.152 5.009 14.495 1.00 89.62 272 ARG A CA 1
ATOM 2103 C C . ARG A 1 272 ? 5.115 5.848 13.768 1.00 89.62 272 ARG A C 1
ATOM 2105 O O . ARG A 1 272 ? 5.267 7.061 13.652 1.00 89.62 272 ARG A O 1
ATOM 2112 N N . ALA A 1 273 ? 4.061 5.194 13.299 1.00 90.12 273 ALA A N 1
ATOM 2113 C CA . ALA A 1 273 ? 2.950 5.875 12.660 1.00 90.12 273 ALA A CA 1
ATOM 2114 C C . ALA A 1 273 ? 1.862 6.237 13.671 1.00 90.12 273 ALA A C 1
ATOM 2116 O O . ALA A 1 273 ? 1.461 5.402 14.482 1.00 90.12 273 ALA A O 1
ATOM 2117 N N . SER A 1 274 ? 1.355 7.458 13.560 1.00 89.12 274 SER A N 1
ATOM 2118 C CA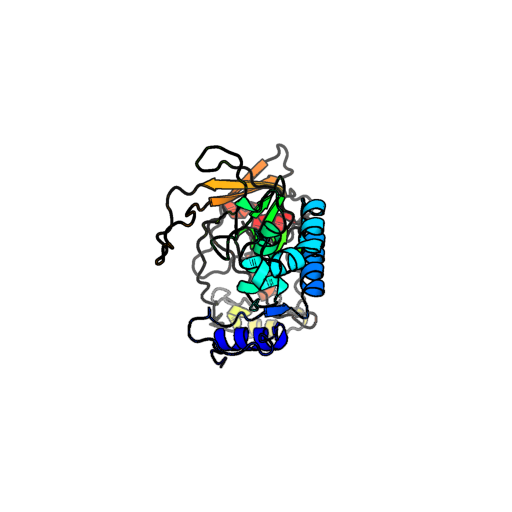 . SER A 1 274 ? 0.210 7.967 14.305 1.00 89.12 274 SER A CA 1
ATOM 2119 C C . SER A 1 274 ? -0.786 8.600 13.339 1.00 89.12 274 SER A C 1
ATOM 2121 O O . SER A 1 274 ? -0.395 9.170 12.322 1.00 89.12 274 SER A O 1
ATOM 2123 N N . LEU A 1 275 ? -2.076 8.482 13.631 1.00 89.44 275 LEU A N 1
ATOM 2124 C CA . LEU A 1 275 ? -3.159 9.029 12.815 1.00 89.44 275 LEU A CA 1
ATOM 2125 C C . LEU A 1 275 ? -3.875 10.130 13.587 1.00 89.44 275 LEU A C 1
ATOM 2127 O O . LEU A 1 275 ? -4.226 9.934 14.751 1.00 89.44 275 LEU A O 1
ATOM 2131 N N . ASP A 1 276 ? -4.106 11.260 12.926 1.00 85.69 276 ASP A N 1
ATOM 2132 C CA . ASP A 1 276 ? -4.803 12.403 13.507 1.00 85.69 276 ASP A CA 1
ATOM 2133 C C . ASP A 1 276 ? -6.260 12.433 13.025 1.00 85.69 276 ASP A C 1
ATOM 2135 O O . ASP A 1 276 ? -6.532 12.493 11.821 1.00 85.69 276 ASP A O 1
ATOM 2139 N N . PHE A 1 277 ? -7.192 12.408 13.980 1.00 83.44 277 PHE A N 1
ATOM 2140 C CA . PHE A 1 277 ? -8.633 12.503 13.757 1.00 83.44 277 PHE A CA 1
ATOM 2141 C C . PHE A 1 277 ? -9.202 13.748 14.438 1.00 83.44 277 PHE A C 1
ATOM 2143 O O . PHE A 1 277 ? -8.907 14.020 15.600 1.00 83.44 277 PHE A O 1
ATOM 2150 N N . GLU A 1 278 ? -10.052 14.492 13.742 1.00 83.31 278 GLU A N 1
ATOM 2151 C CA . GLU A 1 278 ? -10.828 15.603 14.290 1.00 83.31 278 GLU A CA 1
ATOM 2152 C C . GLU A 1 278 ? -12.281 15.169 14.474 1.00 83.31 278 GLU A C 1
ATOM 2154 O O . GLU A 1 278 ? -12.944 14.798 13.515 1.00 83.31 278 GLU A O 1
ATOM 2159 N N . PHE A 1 279 ? -12.805 15.233 15.692 1.00 77.69 279 PHE A N 1
ATOM 2160 C CA . PHE A 1 279 ? -14.222 14.983 15.940 1.00 77.69 279 PHE A CA 1
ATOM 2161 C C . PHE A 1 279 ? -15.010 16.286 15.822 1.00 77.69 279 PHE A C 1
ATOM 2163 O O . PHE A 1 279 ? -14.622 17.293 16.420 1.00 77.69 279 PHE A O 1
ATOM 2170 N N . SER A 1 280 ? -16.139 16.252 15.103 1.00 72.19 280 SER A N 1
ATOM 2171 C CA . SER A 1 280 ? -17.085 17.375 14.974 1.00 72.19 280 SER A CA 1
ATOM 2172 C C . SER A 1 280 ? -17.863 17.655 16.273 1.00 72.19 280 SER A C 1
ATOM 2174 O O . SER A 1 280 ? -19.091 17.614 16.302 1.00 72.19 280 SER A O 1
ATOM 2176 N N . THR A 1 281 ? -17.153 17.886 17.375 1.00 72.62 281 THR A N 1
ATOM 2177 C CA . THR A 1 281 ? -17.694 18.398 18.639 1.00 72.62 281 THR A CA 1
ATOM 2178 C C . THR A 1 281 ? -17.555 19.918 18.692 1.00 72.62 281 THR A C 1
ATOM 2180 O O . THR A 1 281 ? -16.793 20.504 17.927 1.00 72.62 281 THR A O 1
ATOM 2183 N N . THR A 1 282 ? -18.260 20.571 19.614 1.00 75.25 282 THR A N 1
ATOM 2184 C CA . THR A 1 282 ? -18.106 22.009 19.883 1.00 75.25 282 THR A CA 1
ATOM 2185 C C . THR A 1 282 ? -17.491 22.168 21.278 1.00 75.25 282 THR A C 1
ATOM 2187 O O . THR A 1 282 ? -18.207 21.948 22.255 1.00 75.25 282 THR A O 1
ATOM 2190 N N . PRO A 1 283 ? -16.191 22.499 21.431 1.00 78.69 283 PRO A N 1
ATOM 2191 C CA . PRO A 1 283 ? -15.168 22.754 20.405 1.00 78.69 283 PRO A CA 1
ATOM 2192 C C . PRO A 1 283 ? -14.659 21.476 19.700 1.00 78.69 283 PRO A C 1
ATOM 2194 O O . PRO A 1 283 ? -14.798 20.378 20.256 1.00 78.69 283 PRO A O 1
ATOM 2197 N N . PRO A 1 284 ? -14.063 21.594 18.495 1.00 77.69 284 PRO A N 1
ATOM 2198 C CA . PRO A 1 284 ? -13.528 20.452 17.759 1.00 77.69 284 PRO A CA 1
ATOM 2199 C C . PRO A 1 284 ? -12.390 19.804 18.544 1.00 77.69 284 PRO A C 1
ATOM 2201 O O . PRO A 1 284 ? -11.487 20.478 19.046 1.00 77.69 284 PRO A O 1
ATOM 2204 N N . LYS A 1 285 ? -12.446 18.478 18.676 1.00 80.56 285 LYS A N 1
ATOM 2205 C CA . LYS A 1 285 ? -11.478 17.709 19.461 1.00 80.56 285 LYS A CA 1
ATOM 2206 C C . LYS A 1 285 ? -10.559 16.927 18.534 1.00 80.56 285 LYS A C 1
ATOM 2208 O O . LYS A 1 285 ? -11.013 16.022 17.836 1.00 80.56 285 LYS A O 1
ATOM 2213 N N . LEU A 1 286 ? -9.264 17.237 18.578 1.00 81.25 286 LEU A N 1
ATOM 2214 C CA . LEU A 1 286 ? -8.233 16.460 17.894 1.00 81.25 286 LEU A CA 1
ATOM 2215 C C . LEU A 1 286 ? -7.821 15.257 18.755 1.00 81.25 286 LEU A C 1
ATOM 2217 O O . LEU A 1 286 ? -7.499 15.399 19.937 1.00 81.25 286 LEU A O 1
ATOM 2221 N N . VAL A 1 287 ? -7.819 14.069 18.162 1.00 81.88 287 VAL A N 1
ATOM 2222 C CA . VAL A 1 287 ? -7.379 12.821 18.783 1.00 81.88 287 VAL A CA 1
ATOM 2223 C C . VAL A 1 287 ? -6.310 12.193 17.902 1.00 81.88 287 VAL A C 1
ATOM 2225 O O . VAL A 1 287 ? -6.548 11.905 16.732 1.00 81.88 287 VAL A O 1
ATOM 2228 N N . ARG A 1 288 ? -5.134 11.964 18.488 1.00 84.75 288 ARG A N 1
ATOM 2229 C CA . ARG A 1 288 ? -4.032 11.231 17.866 1.00 84.75 288 ARG A CA 1
ATOM 2230 C C . ARG A 1 288 ? -4.045 9.780 18.337 1.00 84.75 288 ARG A C 1
ATOM 2232 O O . ARG A 1 288 ? -3.967 9.540 19.544 1.00 84.75 288 ARG A O 1
ATOM 2239 N N . CYS A 1 289 ? -4.110 8.841 17.399 1.00 82.75 289 CYS A N 1
ATOM 2240 C CA . CYS A 1 289 ? -4.035 7.403 17.657 1.00 82.75 289 CYS A CA 1
ATOM 2241 C C . CYS A 1 289 ? -2.692 6.861 17.162 1.00 82.75 289 CYS A C 1
ATOM 2243 O O . CYS A 1 289 ? -2.392 6.936 15.971 1.00 82.75 289 CYS A O 1
ATOM 2245 N N . THR A 1 290 ? -1.872 6.334 18.071 1.00 85.50 290 THR A N 1
ATOM 2246 C CA . THR A 1 290 ? -0.541 5.804 17.746 1.00 85.50 290 THR A CA 1
ATOM 2247 C C . THR A 1 290 ? -0.616 4.313 17.451 1.00 85.50 290 THR A C 1
ATOM 2249 O O . THR A 1 290 ? -1.062 3.522 18.279 1.00 85.50 290 THR A O 1
ATOM 2252 N N . LEU A 1 291 ? -0.103 3.907 16.293 1.00 86.38 291 LEU A N 1
ATOM 2253 C CA . LEU A 1 291 ? -0.190 2.537 15.816 1.00 86.38 291 LEU A CA 1
ATOM 2254 C C . LEU A 1 291 ? 0.994 1.700 16.327 1.00 86.38 291 LEU A C 1
ATOM 2256 O O . LEU A 1 291 ? 2.095 1.706 15.766 1.00 86.38 291 LEU A O 1
ATOM 2260 N N . PHE A 1 292 ? 0.775 0.950 17.406 1.00 81.81 292 PHE A N 1
ATOM 2261 C CA . PHE A 1 292 ? 1.809 0.093 18.005 1.00 81.81 292 PHE A CA 1
ATOM 2262 C C . PHE A 1 292 ? 1.859 -1.318 17.417 1.00 81.81 292 PHE A C 1
ATOM 2264 O O . PHE A 1 292 ? 2.916 -1.961 17.408 1.00 81.81 292 PHE A O 1
ATOM 2271 N N . THR A 1 293 ? 0.724 -1.820 16.936 1.00 81.38 293 THR A N 1
ATOM 2272 C CA . THR A 1 293 ? 0.570 -3.210 16.501 1.00 81.38 293 THR A CA 1
ATOM 2273 C C . THR A 1 293 ? 0.117 -3.294 15.050 1.00 81.38 293 THR A C 1
ATOM 2275 O O . THR A 1 293 ? -0.510 -2.384 14.518 1.00 81.38 293 THR A O 1
ATOM 2278 N N . LEU A 1 294 ? 0.479 -4.389 14.383 1.00 80.69 294 LEU A N 1
ATOM 2279 C CA . LEU A 1 294 ? -0.024 -4.710 13.056 1.00 80.69 294 LEU A CA 1
ATOM 2280 C C . LEU A 1 294 ? -1.394 -5.389 13.202 1.00 80.69 294 LEU A C 1
ATOM 2282 O O . LEU A 1 294 ? -1.426 -6.531 13.672 1.00 80.69 294 LEU A O 1
ATOM 2286 N N . PRO A 1 295 ? -2.503 -4.747 12.787 1.00 73.62 295 PRO A N 1
ATOM 2287 C CA . PRO A 1 295 ? -3.833 -5.315 12.957 1.00 73.62 295 PRO A CA 1
ATOM 2288 C C . PRO A 1 295 ? -3.995 -6.577 12.112 1.00 73.62 295 PRO A C 1
ATOM 2290 O O . PRO A 1 295 ? -3.512 -6.660 10.978 1.00 73.62 295 PRO A O 1
ATOM 2293 N N . VAL A 1 296 ? -4.708 -7.565 12.643 1.00 69.94 296 VAL A N 1
ATOM 2294 C CA . VAL A 1 296 ? -5.093 -8.782 11.922 1.00 69.94 296 VAL A CA 1
ATOM 2295 C C . VAL A 1 296 ? -6.600 -8.764 11.742 1.00 69.94 296 VAL A C 1
ATOM 2297 O O . VAL A 1 296 ? -7.344 -8.757 12.714 1.00 69.94 296 VAL A O 1
ATOM 2300 N N . PHE A 1 297 ? -7.042 -8.753 10.487 1.00 67.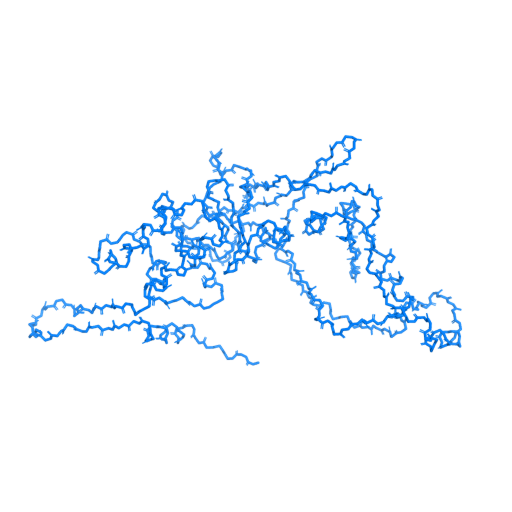94 297 PHE A N 1
ATOM 2301 C CA . PHE A 1 297 ? -8.458 -8.853 10.168 1.00 67.94 297 PHE A CA 1
ATOM 2302 C C . PHE A 1 297 ? -8.842 -10.321 10.061 1.00 67.94 297 PHE A C 1
ATOM 2304 O O . PHE A 1 297 ? -8.259 -11.055 9.260 1.00 67.94 297 PHE A O 1
ATOM 2311 N N . VAL A 1 298 ? -9.825 -10.729 10.857 1.00 61.34 298 VAL A N 1
ATOM 2312 C CA . VAL A 1 298 ? -10.489 -12.025 10.731 1.00 61.34 298 VAL A CA 1
ATOM 2313 C C . VAL A 1 298 ? -11.864 -11.754 10.145 1.00 61.34 298 VAL A C 1
ATOM 2315 O O . VAL A 1 298 ? -12.703 -11.117 10.774 1.00 61.34 298 VAL A O 1
ATOM 2318 N N . THR A 1 299 ? -12.077 -12.192 8.912 1.00 55.97 299 THR A N 1
ATOM 2319 C CA . THR A 1 299 ? -13.388 -12.137 8.268 1.00 55.97 299 THR A CA 1
ATOM 2320 C C . THR A 1 299 ? -14.108 -13.451 8.523 1.00 55.97 299 THR A C 1
ATOM 2322 O O . THR A 1 299 ? -13.528 -14.515 8.292 1.00 55.97 299 THR A O 1
ATOM 2325 N N . ALA A 1 300 ? -15.364 -13.392 8.967 1.00 56.69 300 ALA A N 1
ATOM 2326 C CA . ALA A 1 300 ? -16.219 -14.572 8.959 1.00 56.69 300 ALA A CA 1
ATOM 2327 C C . ALA A 1 300 ? -16.340 -15.110 7.516 1.00 56.69 300 ALA A C 1
ATOM 2329 O O . ALA A 1 300 ? -16.278 -14.315 6.569 1.00 56.69 300 ALA A O 1
ATOM 2330 N N . PRO A 1 301 ? -16.495 -16.433 7.323 1.00 55.03 301 PRO A N 1
ATOM 2331 C CA . PRO A 1 301 ? -16.827 -16.982 6.015 1.00 55.03 301 PRO A CA 1
ATOM 2332 C C . PRO A 1 301 ? -18.063 -16.266 5.454 1.00 55.03 301 PRO A C 1
ATOM 2334 O O . PRO A 1 301 ? -18.961 -15.937 6.235 1.00 55.03 301 PRO A O 1
ATOM 2337 N N . PRO A 1 302 ? -18.130 -16.011 4.136 1.00 52.66 302 PRO A N 1
ATOM 2338 C CA . PRO A 1 302 ? -19.322 -15.432 3.538 1.00 52.66 302 PRO A CA 1
ATOM 2339 C C . PRO A 1 302 ? -20.515 -16.339 3.845 1.00 52.66 302 PRO A C 1
ATOM 2341 O O . PRO A 1 302 ? -20.535 -17.514 3.479 1.00 52.66 302 PRO A O 1
ATOM 2344 N N . CYS A 1 303 ? -21.491 -15.793 4.557 1.00 56.09 303 CYS A N 1
ATOM 2345 C CA . CYS A 1 303 ? -22.765 -16.442 4.779 1.00 56.09 303 CYS A CA 1
ATOM 2346 C C . CYS A 1 303 ? -23.624 -16.356 3.513 1.00 56.09 303 CYS A C 1
ATOM 2348 O O . CYS A 1 303 ? -23.680 -15.314 2.859 1.00 56.09 303 CYS A O 1
ATOM 2350 N N . VAL A 1 304 ? -24.315 -17.445 3.175 1.00 57.66 304 VAL A N 1
ATOM 2351 C CA . VAL A 1 304 ? -25.337 -17.444 2.123 1.00 57.66 304 VAL A CA 1
ATOM 2352 C C . VAL A 1 304 ? -26.697 -17.293 2.801 1.00 57.66 304 VAL A C 1
ATOM 2354 O O . VAL A 1 304 ? -27.168 -18.219 3.455 1.00 57.66 304 VAL A O 1
ATOM 2357 N N . GLY A 1 305 ? -27.322 -16.125 2.643 1.00 61.22 305 GLY A N 1
ATOM 2358 C CA . GLY A 1 305 ? -28.650 -15.822 3.186 1.00 61.22 305 GLY A CA 1
ATOM 2359 C C . GLY A 1 305 ? -28.645 -15.109 4.543 1.00 61.22 305 GLY A C 1
ATOM 2360 O O . GLY A 1 305 ? -27.607 -14.732 5.087 1.00 61.22 305 GLY A O 1
ATOM 2361 N N . THR A 1 306 ? -29.842 -14.878 5.079 1.00 63.78 306 THR A N 1
ATOM 2362 C CA . THR A 1 306 ? -30.056 -14.294 6.409 1.00 63.78 306 THR A CA 1
ATOM 2363 C C . THR A 1 306 ? -29.959 -15.382 7.472 1.00 63.78 306 THR A C 1
ATOM 2365 O O . THR A 1 306 ? -30.816 -16.263 7.534 1.00 63.78 306 THR A O 1
ATOM 2368 N N . HIS A 1 307 ? -28.935 -15.321 8.323 1.00 69.25 307 HIS A N 1
ATOM 2369 C CA . HIS A 1 307 ? -28.838 -16.214 9.474 1.00 69.25 307 HIS A CA 1
ATOM 2370 C C . HIS A 1 307 ? -29.722 -15.706 10.607 1.00 69.25 307 HIS A C 1
ATOM 2372 O O . HIS A 1 307 ? -29.531 -14.596 11.110 1.00 69.25 307 HIS A O 1
ATOM 2378 N N . VAL A 1 308 ? -30.674 -16.540 11.012 1.00 76.69 308 VAL A N 1
ATOM 2379 C CA . VAL A 1 308 ? -31.392 -16.353 12.269 1.00 76.69 308 VAL A CA 1
ATOM 2380 C C . VAL A 1 308 ? -30.489 -16.762 13.427 1.00 76.69 308 VAL A C 1
ATOM 2382 O O . VAL A 1 308 ? -29.736 -17.733 13.338 1.00 76.69 308 VAL A O 1
ATOM 2385 N N . MET A 1 309 ? -30.547 -16.000 14.509 1.00 77.88 309 MET A N 1
ATOM 2386 C CA . MET A 1 309 ? -29.835 -16.278 15.747 1.00 77.88 309 MET A CA 1
ATOM 2387 C C . MET A 1 309 ? -30.792 -16.146 16.922 1.00 77.88 309 MET A C 1
ATOM 2389 O O . MET A 1 309 ? -31.760 -15.387 16.869 1.00 77.88 309 MET A O 1
ATOM 2393 N N . PHE A 1 310 ? -30.518 -16.886 17.990 1.00 84.19 310 PHE A N 1
ATOM 2394 C CA . PHE A 1 310 ? -31.343 -16.837 19.188 1.00 84.19 310 PHE A CA 1
ATOM 2395 C C . PHE A 1 310 ? -31.276 -15.434 19.816 1.00 84.19 310 PHE A C 1
ATOM 2397 O O . PHE A 1 310 ? -30.197 -14.847 19.940 1.00 84.19 310 PHE A O 1
ATOM 2404 N N . ARG A 1 311 ? -32.416 -14.859 20.204 1.00 82.69 311 ARG A N 1
ATOM 2405 C CA . ARG A 1 311 ? -32.521 -13.463 20.657 1.00 82.69 311 ARG A CA 1
ATOM 2406 C C . ARG A 1 311 ? -31.606 -13.170 21.840 1.00 82.69 311 ARG A C 1
ATOM 2408 O O . ARG A 1 311 ? -30.930 -12.142 21.849 1.00 82.69 311 ARG A O 1
ATOM 2415 N N . ARG A 1 312 ? -31.536 -14.077 22.815 1.00 80.31 312 ARG A N 1
ATOM 2416 C CA . ARG A 1 312 ? -30.668 -13.937 23.993 1.00 80.31 312 ARG A CA 1
ATOM 2417 C C . ARG A 1 312 ? -29.185 -13.970 23.620 1.00 80.31 312 ARG A C 1
ATOM 2419 O O . ARG A 1 312 ? -28.412 -13.151 24.113 1.00 80.31 312 ARG A O 1
ATOM 2426 N N . GLN A 1 313 ? -28.811 -14.821 22.665 1.00 77.06 313 GLN A N 1
ATOM 2427 C CA . GLN A 1 313 ? -27.466 -14.853 22.090 1.00 77.06 313 GLN A CA 1
ATOM 2428 C C . GLN A 1 313 ? -27.121 -13.525 21.402 1.00 77.06 313 GLN A C 1
ATOM 2430 O O . GLN A 1 313 ? -26.029 -12.994 21.610 1.00 77.06 313 GLN A O 1
ATOM 2435 N N . ALA A 1 314 ? -28.047 -12.958 20.622 1.00 75.44 314 ALA A N 1
ATOM 2436 C CA . ALA A 1 314 ? -27.862 -11.656 19.983 1.00 75.44 314 ALA A CA 1
ATOM 2437 C C . ALA A 1 314 ? -27.684 -10.536 21.019 1.00 75.44 314 ALA A C 1
ATOM 2439 O O . ALA A 1 314 ? -26.760 -9.732 20.912 1.00 75.44 314 ALA A O 1
ATOM 2440 N N . GLN A 1 315 ? -28.529 -10.504 22.052 1.00 76.25 315 GLN A N 1
ATOM 2441 C CA . GLN A 1 315 ? -28.444 -9.515 23.127 1.00 76.25 315 GLN A CA 1
ATOM 2442 C C . GLN A 1 315 ? -27.138 -9.629 23.914 1.00 76.25 315 GLN A C 1
ATOM 2444 O O . GLN A 1 315 ? -26.513 -8.607 24.177 1.00 76.25 315 GLN A O 1
ATOM 2449 N N . MET A 1 316 ? -26.696 -10.843 24.248 1.00 73.19 316 MET A N 1
ATOM 2450 C CA . MET A 1 316 ? -25.413 -11.075 24.917 1.00 73.19 316 MET A CA 1
ATOM 2451 C C . MET A 1 316 ? -24.252 -10.501 24.094 1.00 73.19 316 MET A C 1
ATOM 2453 O O . MET A 1 316 ? -23.449 -9.732 24.610 1.00 73.19 316 MET A O 1
ATOM 2457 N N . ARG A 1 317 ? -24.201 -10.809 22.791 1.00 68.12 317 ARG A N 1
ATOM 2458 C CA . ARG A 1 317 ? -23.129 -10.347 21.891 1.00 68.12 317 ARG A CA 1
ATOM 2459 C C . ARG A 1 317 ? -23.157 -8.837 21.635 1.00 68.12 317 ARG A C 1
ATOM 2461 O O . ARG A 1 317 ? -22.107 -8.246 21.409 1.00 68.12 317 ARG A O 1
ATOM 2468 N N . LEU A 1 318 ? -24.338 -8.215 21.641 1.00 66.25 318 LEU A N 1
ATOM 2469 C CA . LEU A 1 318 ? -24.506 -6.783 21.363 1.00 66.25 318 LEU A CA 1
ATOM 2470 C C . LEU A 1 318 ? -24.412 -5.897 22.617 1.00 66.25 318 LEU A C 1
ATOM 2472 O O . LEU A 1 318 ? -24.069 -4.725 22.485 1.00 66.25 318 LEU A O 1
ATOM 2476 N N . ARG A 1 319 ? -24.689 -6.420 23.822 1.00 64.94 319 ARG A N 1
ATOM 2477 C CA . ARG A 1 319 ? -24.580 -5.667 25.091 1.00 64.94 319 ARG A CA 1
ATOM 2478 C C . ARG A 1 319 ? -23.147 -5.246 25.410 1.00 64.94 319 ARG A C 1
ATOM 2480 O O . ARG A 1 319 ? -22.947 -4.173 25.963 1.00 64.94 319 ARG A O 1
ATOM 2487 N N . GLU A 1 320 ? -22.168 -6.065 25.041 1.00 64.44 320 GLU A N 1
ATOM 2488 C CA . GLU A 1 320 ? -20.741 -5.797 25.273 1.00 64.44 320 GLU A CA 1
ATOM 2489 C C . GLU A 1 320 ? -20.104 -4.915 24.183 1.00 64.44 320 GLU A C 1
ATOM 2491 O O . GLU A 1 320 ? -18.887 -4.729 24.165 1.00 64.44 320 GLU A O 1
ATOM 2496 N N . ALA A 1 321 ? -20.899 -4.378 23.249 1.00 66.38 321 ALA A N 1
ATOM 2497 C CA . ALA A 1 321 ? -20.380 -3.552 22.170 1.00 66.38 321 ALA A CA 1
ATOM 2498 C C . ALA A 1 321 ? -19.957 -2.163 22.678 1.00 66.38 321 ALA A C 1
ATOM 2500 O O . ALA A 1 321 ? -20.783 -1.331 23.053 1.00 66.38 321 ALA A O 1
ATOM 2501 N N . VAL A 1 322 ? -18.657 -1.887 22.626 1.00 66.62 322 VAL A N 1
ATOM 2502 C CA . VAL A 1 322 ? -18.058 -0.604 23.001 1.00 66.62 322 VAL A CA 1
ATOM 2503 C C . VAL A 1 322 ? -18.106 0.362 21.821 1.00 66.62 322 VAL A C 1
ATOM 2505 O O . VAL A 1 322 ? -17.857 -0.010 20.673 1.00 66.62 322 VAL A O 1
ATOM 2508 N N . LEU A 1 323 ? -18.445 1.623 22.088 1.00 64.25 323 LEU A N 1
ATOM 2509 C CA . LEU A 1 323 ? -18.454 2.679 21.077 1.00 64.25 323 LEU A CA 1
ATOM 2510 C C . LEU A 1 323 ? -17.031 3.182 20.809 1.00 64.25 323 LEU A C 1
ATOM 2512 O O . LEU A 1 323 ? -16.207 3.263 21.716 1.00 64.25 323 LEU A O 1
ATOM 2516 N N . VAL A 1 324 ? -16.766 3.628 19.577 1.00 62.59 324 VAL A N 1
ATOM 2517 C CA . VAL A 1 324 ? -15.439 4.134 19.170 1.00 62.59 324 VAL A CA 1
ATOM 2518 C C . VAL A 1 324 ? -14.925 5.266 20.066 1.00 62.59 324 VAL A C 1
ATOM 2520 O O . VAL A 1 324 ? -13.742 5.320 20.390 1.00 62.59 324 VAL A O 1
ATOM 2523 N N . LYS A 1 325 ? -15.817 6.148 20.532 1.00 61.38 325 LYS A N 1
ATOM 2524 C CA . LYS A 1 325 ? -15.471 7.264 21.429 1.00 61.38 325 LYS A CA 1
ATOM 2525 C C . LYS A 1 325 ? -14.931 6.816 22.799 1.00 61.38 325 LYS A C 1
ATOM 2527 O O . LYS A 1 325 ? -14.178 7.564 23.418 1.00 61.38 325 LYS A O 1
ATOM 2532 N N . ASP A 1 326 ? -15.289 5.610 23.241 1.00 65.81 326 ASP A N 1
ATOM 2533 C CA . ASP A 1 326 ? -14.973 5.074 24.569 1.00 65.81 326 ASP A CA 1
ATOM 2534 C C . ASP A 1 326 ? -13.752 4.124 24.532 1.00 65.81 326 ASP A C 1
ATOM 2536 O O . ASP A 1 326 ? -13.249 3.699 25.574 1.00 65.81 326 ASP A O 1
ATOM 2540 N N . LEU A 1 327 ? -13.197 3.841 23.341 1.00 65.06 327 LEU A N 1
ATOM 2541 C CA . LEU A 1 327 ? -12.070 2.913 23.149 1.00 65.06 327 LEU A CA 1
ATOM 2542 C C . LEU A 1 327 ? -10.792 3.329 23.880 1.00 65.06 327 LEU A C 1
ATOM 2544 O O . LEU A 1 327 ? -10.085 2.476 24.404 1.00 65.06 327 LEU A O 1
ATOM 2548 N N . LYS A 1 328 ? -10.489 4.632 23.960 1.00 61.44 328 LYS A N 1
ATOM 2549 C CA . LYS A 1 328 ? -9.221 5.119 24.538 1.00 61.44 328 LYS A CA 1
ATOM 2550 C C . LYS A 1 328 ? -9.040 4.734 26.017 1.00 61.44 328 LYS A C 1
ATOM 2552 O O . LYS A 1 328 ? -7.910 4.685 26.495 1.00 61.44 328 LYS A O 1
ATOM 2557 N N . GLY A 1 329 ? -10.138 4.494 26.736 1.00 62.75 329 GLY A N 1
ATOM 2558 C CA . GLY A 1 329 ? -10.132 4.062 28.136 1.00 62.75 329 GLY A CA 1
ATOM 2559 C C . GLY A 1 329 ? -10.521 2.599 28.345 1.00 62.75 329 GLY A C 1
ATOM 2560 O O . GLY A 1 329 ? -10.534 2.150 29.487 1.00 62.75 329 GLY A O 1
ATOM 2561 N N . THR A 1 330 ? -10.845 1.865 27.278 1.00 65.38 330 THR A N 1
ATOM 2562 C CA . THR A 1 330 ? -11.398 0.514 27.385 1.00 65.38 330 THR A CA 1
ATOM 2563 C C . THR A 1 330 ? -10.374 -0.517 26.941 1.00 65.38 330 THR A C 1
ATOM 2565 O O . THR A 1 330 ? -9.951 -0.532 25.788 1.00 65.38 330 THR A O 1
ATOM 2568 N N . TYR A 1 331 ? -10.000 -1.408 27.856 1.00 63.69 331 TYR A N 1
ATOM 2569 C CA . TYR A 1 331 ? -9.101 -2.521 27.570 1.00 63.69 331 TYR A CA 1
ATOM 2570 C C . TYR A 1 331 ? -9.882 -3.836 27.630 1.00 63.69 331 TYR A C 1
ATOM 2572 O O . TYR A 1 331 ? -10.670 -4.022 28.560 1.00 63.69 331 TYR A O 1
ATOM 2580 N N . PRO A 1 332 ? -9.692 -4.750 26.660 1.00 62.94 332 PRO A N 1
ATOM 2581 C CA . PRO A 1 332 ? -10.300 -6.069 26.732 1.00 62.94 332 PRO A CA 1
ATOM 2582 C C . PRO A 1 332 ? -9.784 -6.808 27.967 1.00 62.94 332 PRO A C 1
ATOM 2584 O O . PRO A 1 332 ? -8.577 -6.849 28.216 1.00 62.94 332 PRO A O 1
ATOM 2587 N N . VAL A 1 333 ? -10.699 -7.418 28.717 1.00 64.56 333 VAL A N 1
ATOM 2588 C CA . VAL A 1 333 ? -10.343 -8.397 29.749 1.00 64.56 333 VAL A CA 1
ATOM 2589 C C . VAL A 1 333 ? -9.708 -9.603 29.056 1.00 64.56 333 VAL A C 1
ATOM 2591 O O . VAL A 1 333 ? -10.169 -10.031 27.994 1.00 64.56 333 VAL A O 1
ATOM 2594 N N . GLU A 1 334 ? -8.626 -10.132 29.625 1.00 56.09 334 GLU A N 1
ATOM 2595 C CA . GLU A 1 334 ? -7.892 -11.253 29.042 1.00 56.09 334 GLU A CA 1
ATOM 2596 C C . GLU A 1 334 ? -8.824 -12.459 28.820 1.00 56.09 334 GLU A C 1
ATOM 2598 O O . GLU A 1 334 ? -9.527 -12.889 29.729 1.00 56.09 334 GLU A O 1
ATOM 2603 N N . GLY A 1 335 ? -8.867 -12.976 27.587 1.00 53.66 335 GLY A N 1
ATOM 2604 C CA . GLY A 1 335 ? -9.748 -14.085 27.196 1.00 53.66 335 GLY A CA 1
ATOM 2605 C C . GLY A 1 335 ? -11.126 -13.684 26.651 1.00 53.66 335 GLY A C 1
ATOM 2606 O O . GLY A 1 335 ? -11.778 -14.524 26.032 1.00 53.66 335 GLY A O 1
ATOM 2607 N N . ASN A 1 336 ? -11.536 -12.417 26.778 1.00 57.50 336 ASN A N 1
ATOM 2608 C CA . ASN A 1 336 ? -12.820 -11.936 26.263 1.00 57.50 336 ASN A CA 1
ATOM 2609 C C . ASN A 1 336 ? -12.678 -11.239 24.903 1.00 57.50 336 ASN A C 1
ATOM 2611 O O . ASN A 1 336 ? -11.704 -10.539 24.619 1.00 57.50 336 ASN A O 1
ATOM 2615 N N . VAL A 1 337 ? -13.684 -11.429 24.045 1.00 58.94 337 VAL A N 1
ATOM 2616 C CA . VAL A 1 337 ? -13.769 -10.749 22.748 1.00 58.94 337 VAL A CA 1
ATOM 2617 C C . VAL A 1 337 ? -14.414 -9.387 22.961 1.00 58.94 337 VAL A C 1
ATOM 2619 O O . VAL A 1 337 ? -15.586 -9.307 23.308 1.00 58.94 337 VAL A O 1
ATOM 2622 N N . LEU A 1 338 ? -13.660 -8.317 22.719 1.00 62.94 338 LEU A N 1
ATOM 2623 C CA . LEU A 1 338 ? -14.206 -6.964 22.709 1.00 62.94 338 LEU A CA 1
ATOM 2624 C C . LEU A 1 338 ? -14.982 -6.734 21.411 1.00 62.94 338 LEU A C 1
ATOM 2626 O O . LEU A 1 338 ? -14.403 -6.733 20.321 1.00 62.94 338 LEU A O 1
ATOM 2630 N N . PHE A 1 339 ? -16.286 -6.512 21.526 1.00 61.94 339 PHE A N 1
ATOM 2631 C CA . PHE A 1 339 ? -17.105 -6.072 20.406 1.00 61.94 339 PHE A CA 1
ATOM 2632 C C . PHE A 1 339 ? -16.993 -4.557 20.288 1.00 61.94 339 PHE A C 1
ATOM 2634 O O . PHE A 1 339 ? -17.207 -3.840 21.259 1.00 61.94 339 PHE A O 1
ATOM 2641 N N . ILE A 1 340 ? -16.650 -4.055 19.104 1.00 64.44 340 ILE A N 1
ATOM 2642 C CA . ILE A 1 340 ? -16.575 -2.614 18.857 1.00 64.44 340 ILE A CA 1
ATOM 2643 C C . ILE A 1 340 ? -17.652 -2.243 17.850 1.00 64.44 340 ILE A C 1
ATOM 2645 O O . ILE A 1 340 ? -17.698 -2.772 16.737 1.00 64.44 340 ILE A O 1
ATOM 2649 N N . ASN A 1 341 ? -18.521 -1.315 18.235 1.00 62.72 341 ASN A N 1
ATOM 2650 C CA . ASN A 1 341 ? -19.508 -0.749 17.336 1.00 62.72 341 ASN A CA 1
ATOM 2651 C C . ASN A 1 341 ? -18.842 0.290 16.420 1.00 62.72 341 ASN A C 1
ATOM 2653 O O . ASN A 1 341 ? -18.753 1.470 16.754 1.00 62.72 341 ASN A O 1
ATOM 2657 N N . ALA A 1 342 ? -18.410 -0.167 15.246 1.00 60.12 342 ALA A N 1
ATOM 2658 C CA . ALA A 1 342 ? -17.831 0.669 14.195 1.00 60.12 342 ALA A CA 1
ATOM 2659 C C . ALA A 1 342 ? -18.872 1.219 13.192 1.00 60.12 342 ALA A C 1
ATOM 2661 O O . ALA A 1 342 ? -18.496 1.699 12.122 1.00 60.12 342 ALA A O 1
ATOM 2662 N N . MET A 1 343 ? -20.173 1.118 13.493 1.00 54.75 343 MET A N 1
ATOM 2663 C CA . MET A 1 343 ? -21.275 1.450 12.575 1.00 54.75 343 MET A CA 1
ATOM 2664 C C . MET A 1 343 ? -21.777 2.897 12.705 1.00 54.75 343 MET A C 1
ATOM 2666 O O . MET A 1 343 ? -22.916 3.176 12.358 1.00 54.75 343 MET A O 1
ATOM 2670 N N . GLY A 1 344 ? -20.957 3.833 13.18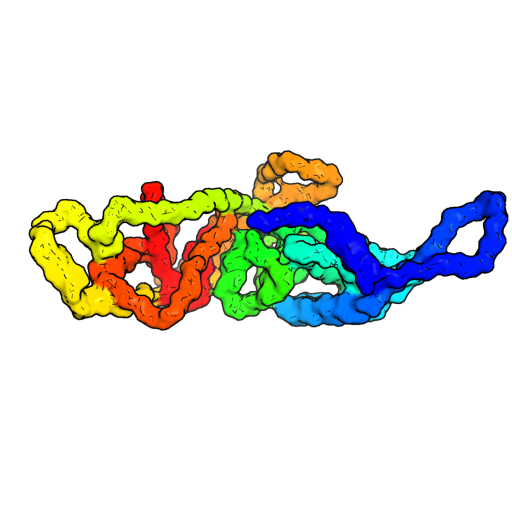8 1.00 54.06 344 GLY A N 1
ATOM 2671 C CA . GLY A 1 344 ? -21.291 5.261 13.114 1.00 54.06 344 GLY A CA 1
ATOM 2672 C C . GLY A 1 344 ? -21.340 5.770 11.664 1.00 54.06 344 GLY A C 1
ATOM 2673 O O . GLY A 1 344 ? -20.701 5.204 10.777 1.00 54.06 344 GLY A O 1
ATOM 2674 N N . ASP A 1 345 ? -22.080 6.854 11.420 1.00 44.06 345 ASP A N 1
ATOM 2675 C CA . ASP A 1 345 ? -22.119 7.515 10.109 1.00 44.06 345 ASP A CA 1
ATOM 2676 C C . ASP A 1 345 ? -20.756 8.153 9.783 1.00 44.06 345 ASP A C 1
ATOM 2678 O O . ASP A 1 345 ? -20.447 9.249 10.253 1.00 44.06 345 ASP A O 1
ATOM 2682 N N . GLY A 1 346 ? -19.954 7.488 8.952 1.00 49.19 346 GLY A N 1
ATOM 2683 C CA . GLY A 1 346 ? -18.676 8.000 8.447 1.00 49.19 346 GLY A CA 1
ATOM 2684 C C . GLY A 1 346 ? -17.609 6.912 8.327 1.00 49.19 346 GLY A C 1
ATOM 2685 O O . GLY A 1 346 ? -17.448 6.070 9.207 1.00 49.19 346 GLY A O 1
ATOM 2686 N N . GLU A 1 347 ? -16.853 6.933 7.230 1.00 47.81 347 GLU A N 1
ATOM 2687 C CA . GLU A 1 347 ? -15.792 5.959 6.909 1.00 47.81 347 GLU A CA 1
ATOM 2688 C C . GLU A 1 347 ? -14.692 5.907 7.978 1.00 47.81 347 GLU A C 1
ATOM 2690 O O . GLU A 1 347 ? -14.087 4.869 8.249 1.00 47.81 347 GLU A O 1
ATOM 2695 N N . GLU A 1 348 ? -14.481 7.041 8.633 1.00 54.31 348 GLU A N 1
ATOM 2696 C CA . GLU A 1 348 ? -13.442 7.283 9.623 1.00 54.31 348 GLU A CA 1
ATOM 2697 C C . GLU A 1 348 ? -13.732 6.649 10.986 1.00 54.31 348 GLU A C 1
ATOM 2699 O O . GLU A 1 348 ? -12.809 6.430 11.770 1.00 54.31 348 GLU A O 1
ATOM 2704 N N . VAL A 1 349 ? -14.985 6.258 11.246 1.00 49.41 349 VAL A N 1
ATOM 2705 C CA . VAL A 1 349 ? -15.363 5.493 12.444 1.00 49.41 349 VAL A CA 1
ATOM 2706 C C . VAL A 1 349 ? -14.720 4.105 12.402 1.00 49.41 349 VAL A C 1
ATOM 2708 O O . VAL A 1 349 ? -14.223 3.607 13.415 1.00 49.41 349 VAL A O 1
ATOM 2711 N N . ARG A 1 350 ? -14.630 3.503 11.208 1.00 49.75 350 ARG A N 1
ATOM 2712 C CA . ARG A 1 350 ? -13.950 2.216 11.004 1.00 49.75 350 ARG A CA 1
ATOM 2713 C C . ARG A 1 350 ? -12.439 2.343 11.165 1.00 49.75 350 ARG A C 1
ATOM 2715 O O . ARG A 1 350 ? -11.820 1.434 11.695 1.00 49.75 350 ARG A O 1
ATOM 2722 N N . LEU A 1 351 ? -11.852 3.472 10.772 1.00 46.38 351 LEU A N 1
ATOM 2723 C CA . LEU A 1 351 ? -10.414 3.732 10.922 1.00 46.38 351 LEU A CA 1
ATOM 2724 C C . LEU A 1 351 ? -10.014 3.959 12.376 1.00 46.38 351 LEU A C 1
ATOM 2726 O O . LEU A 1 351 ? -9.038 3.371 12.827 1.00 46.38 351 LEU A O 1
ATOM 2730 N N . ALA A 1 352 ? -10.789 4.755 13.114 1.00 44.97 352 ALA A N 1
ATOM 2731 C CA . ALA A 1 352 ? -10.570 5.007 14.537 1.00 44.97 352 ALA A CA 1
ATOM 2732 C C . ALA A 1 352 ? -10.798 3.760 15.413 1.00 44.97 352 ALA A C 1
ATOM 2734 O O . ALA A 1 352 ? -10.314 3.708 16.533 1.00 44.97 352 ALA A O 1
ATOM 2735 N N . THR A 1 353 ? -11.511 2.749 14.905 1.00 47.22 353 THR A N 1
ATOM 2736 C CA . THR A 1 353 ? -11.637 1.435 15.560 1.00 47.22 353 THR A CA 1
ATOM 2737 C C . THR A 1 353 ? -10.383 0.567 15.383 1.00 47.22 353 THR A C 1
ATOM 2739 O O . THR A 1 353 ? -10.120 -0.330 16.179 1.00 47.22 353 THR A O 1
ATOM 2742 N N . LEU A 1 354 ? -9.637 0.786 14.299 1.00 45.91 354 LEU A N 1
ATOM 2743 C CA . LEU A 1 354 ? -8.481 -0.025 13.906 1.00 45.91 354 LEU A CA 1
ATOM 2744 C C . LEU A 1 354 ? -7.141 0.557 14.365 1.00 45.91 354 LEU A C 1
ATOM 2746 O O . LEU A 1 354 ? -6.123 -0.133 14.263 1.00 45.91 354 LEU A O 1
ATOM 2750 N N . ALA A 1 355 ? -7.155 1.818 14.792 1.00 35.00 355 ALA A N 1
ATOM 2751 C CA . ALA A 1 355 ? -6.019 2.586 15.279 1.00 35.00 355 ALA A CA 1
ATOM 2752 C C . ALA A 1 355 ? -6.035 2.644 16.803 1.00 35.00 355 ALA A C 1
ATOM 2754 O O . ALA A 1 355 ? -4.939 2.494 17.388 1.00 35.00 355 ALA A O 1
#

Radius of gyration: 27.33 Å; chains: 1; bounding box: 82×53×74 Å

Foldseek 3Di:
DDPPDDLVVVLVVLCVVFKDKDWPPDDDDDPPDDDTDIQIDGPCLVVLLVVLLVLCVLQVPPQSVQLNVLSVCVRVCVRVVNDPADVLLVCSSSVSADDDLRQLQSSVQNSQSSRVVRVVLHGAPDSQKWFDDDQFTKGFCQHQCNVLVVLDPPWGDDRRMTDRDTQADEADPVRDRDGTIAAAAAAEDPDPPPPPPVVDPLVLLVDDPVPPDDPVVSVVLVVDPVQWDLDDADAADPPFWEKDWDHKYWDWDPDQPPDVDPDPPDDRIHTWIKTWIWTPDVVIDIDIGTHHHRDDDDDDDDDDDGGTGGNSSSCVLRVQEDELVCVVPDDDDPPDDRHHRLNHPYSCSSSSVSD